Protein AF-A0A963CYE7-F1 (afdb_monomer_lite)

Sequence (246 aa):
MPAAALMSLGVPVFKRWGIFDTPNWIALGARSFEYRFAGSGWSRLLPDLIDRRRFEFVPEPVPRFTHALPGAFALTGKRILFVRDPRDALASAAARARRIGQIPADRSTTAFALSPRGPGQPNSITYLAGFLRRWLDALRDGDGLIVRFEDAKREPEPTLRRVLDWLEFPCSLPALATACAAARHERVLACDRALVAAGTVPTPILGAGLVYGWKREADAQLWATIGRRYDVLCRQLGYEPIDAGG

Structure (mmCIF, N/CA/C/O backbone):
data_AF-A0A963CYE7-F1
#
_entry.id   AF-A0A963CYE7-F1
#
loop_
_atom_site.group_PDB
_atom_site.id
_atom_site.type_symbol
_atom_site.label_atom_id
_atom_site.label_alt_id
_atom_site.label_comp_id
_atom_site.label_asym_id
_atom_site.label_entity_id
_atom_site.label_seq_id
_atom_site.pdbx_PDB_ins_code
_atom_site.Cartn_x
_atom_site.Cartn_y
_atom_site.Cartn_z
_atom_site.occupancy
_atom_site.B_iso_or_equiv
_atom_site.auth_seq_id
_atom_site.auth_comp_id
_atom_site.auth_asym_id
_atom_site.auth_atom_id
_atom_site.pdbx_PDB_model_num
ATOM 1 N N . MET A 1 1 ? -4.083 2.398 -0.188 1.00 58.91 1 MET A N 1
ATOM 2 C CA . MET A 1 1 ? -5.475 2.627 0.232 1.00 58.91 1 MET A CA 1
ATOM 3 C C . MET A 1 1 ? -5.948 1.774 1.423 1.00 58.91 1 MET A C 1
ATOM 5 O O . MET A 1 1 ? -6.797 2.291 2.127 1.00 58.91 1 MET A O 1
ATOM 9 N N . PRO A 1 2 ? -5.424 0.574 1.769 1.00 74.38 2 PRO A N 1
ATOM 10 C CA . PRO A 1 2 ? -6.013 -0.160 2.900 1.00 74.38 2 PRO A CA 1
ATOM 11 C C . PRO A 1 2 ? -5.700 0.453 4.277 1.00 74.38 2 PRO A C 1
ATOM 13 O O . PRO A 1 2 ? -6.604 0.671 5.068 1.00 74.38 2 PRO A O 1
ATOM 16 N N . ALA A 1 3 ? -4.445 0.805 4.569 1.00 87.00 3 ALA A N 1
ATOM 17 C CA . ALA A 1 3 ? -4.049 1.133 5.944 1.00 87.00 3 ALA A CA 1
ATOM 18 C C . ALA A 1 3 ? -4.719 2.397 6.540 1.00 87.00 3 ALA A C 1
ATOM 20 O O . ALA A 1 3 ? -5.102 2.382 7.704 1.00 87.00 3 ALA A O 1
ATOM 21 N N . ALA A 1 4 ? -4.902 3.472 5.761 1.00 90.12 4 ALA A N 1
ATOM 22 C CA . ALA A 1 4 ? -5.576 4.688 6.245 1.00 90.12 4 ALA A CA 1
ATOM 23 C C . ALA A 1 4 ? -7.075 4.464 6.495 1.00 90.12 4 ALA A C 1
ATOM 25 O O . ALA A 1 4 ? -7.594 4.910 7.513 1.00 90.12 4 ALA A O 1
ATOM 26 N N . ALA A 1 5 ? -7.743 3.721 5.608 1.00 93.38 5 ALA A N 1
ATOM 27 C CA . ALA A 1 5 ? -9.149 3.370 5.779 1.00 93.38 5 ALA A CA 1
ATOM 28 C C . ALA A 1 5 ? -9.349 2.474 7.009 1.00 93.38 5 ALA A C 1
ATOM 30 O O . ALA A 1 5 ? -10.205 2.758 7.837 1.00 93.38 5 ALA A O 1
ATOM 31 N N . LEU A 1 6 ? -8.513 1.443 7.168 1.00 92.69 6 LEU A N 1
ATOM 32 C CA . LEU A 1 6 ? -8.549 0.542 8.323 1.00 92.69 6 LEU A CA 1
ATOM 33 C C . LEU A 1 6 ? -8.377 1.307 9.642 1.00 92.69 6 LEU A C 1
ATOM 35 O O . LEU A 1 6 ? -9.183 1.148 10.552 1.00 92.69 6 LEU A O 1
ATOM 39 N N . MET A 1 7 ? -7.395 2.205 9.724 1.00 91.81 7 MET A N 1
ATOM 40 C CA . MET A 1 7 ? -7.190 3.012 10.928 1.00 91.81 7 MET A CA 1
ATOM 41 C C . MET A 1 7 ? -8.383 3.933 11.230 1.00 91.81 7 MET A C 1
ATOM 43 O O . MET A 1 7 ? -8.752 4.087 12.391 1.00 91.81 7 MET A O 1
ATOM 47 N N . SER A 1 8 ? -9.029 4.498 10.203 1.00 93.38 8 SER A N 1
ATOM 48 C CA . SER A 1 8 ? -10.261 5.283 10.371 1.00 93.38 8 SER A CA 1
ATOM 49 C C . SER A 1 8 ? -11.449 4.448 10.869 1.00 93.38 8 SER A C 1
ATOM 51 O O . SER A 1 8 ? -12.379 5.018 11.431 1.00 93.38 8 SER A O 1
ATOM 53 N N . LEU A 1 9 ? -11.433 3.127 10.667 1.00 95.00 9 LEU A N 1
ATOM 54 C CA . LEU A 1 9 ? -12.432 2.182 11.183 1.00 95.00 9 LEU A CA 1
ATOM 55 C C . LEU A 1 9 ? -12.078 1.640 12.576 1.00 95.00 9 LEU A C 1
ATOM 57 O O . LEU A 1 9 ? -12.748 0.737 13.069 1.00 95.00 9 LEU A O 1
ATOM 61 N N . GLY A 1 10 ? -11.015 2.152 13.202 1.00 94.19 10 GLY A N 1
ATOM 62 C CA . GLY A 1 10 ? -10.540 1.646 14.486 1.00 94.19 10 GLY A CA 1
ATOM 63 C C . GLY A 1 10 ? -9.827 0.297 14.380 1.00 94.19 10 GLY A C 1
ATOM 64 O O . GLY A 1 10 ? -9.662 -0.377 15.387 1.00 94.19 10 GLY A O 1
ATOM 65 N N . VAL A 1 11 ? -9.376 -0.124 13.197 1.00 93.56 11 VAL A N 1
ATOM 66 C CA . VAL A 1 11 ? -8.514 -1.308 13.066 1.00 93.56 11 VAL A CA 1
ATOM 67 C C . VAL A 1 11 ? -7.074 -0.910 13.411 1.00 93.56 11 VAL A C 1
ATOM 69 O O . VAL A 1 11 ? -6.562 0.055 12.830 1.00 93.56 11 VAL A O 1
ATOM 72 N N . PRO A 1 12 ? -6.388 -1.624 14.322 1.00 90.19 12 PRO A N 1
ATOM 73 C CA . PRO A 1 12 ? -5.023 -1.286 14.700 1.00 90.19 12 PRO A CA 1
ATOM 74 C C . PRO A 1 12 ? -4.060 -1.493 13.525 1.00 90.19 12 PRO A C 1
ATOM 76 O O . PRO A 1 12 ? -4.011 -2.553 12.903 1.00 90.19 12 PRO A O 1
ATOM 79 N N . VAL A 1 13 ? -3.245 -0.479 13.232 1.00 87.00 13 VAL A N 1
ATOM 80 C CA . VAL A 1 13 ? -2.250 -0.512 12.146 1.00 87.00 13 VAL A CA 1
ATOM 81 C C . VAL A 1 13 ? -0.841 -0.387 12.733 1.00 87.00 13 VAL A C 1
ATOM 83 O O . VAL A 1 13 ? -0.108 0.565 12.461 1.00 87.00 13 VAL A O 1
ATOM 86 N N . PHE A 1 14 ? -0.473 -1.360 13.567 1.00 83.12 14 PHE A N 1
ATOM 87 C CA . PHE A 1 14 ? 0.849 -1.451 14.194 1.00 83.12 14 PHE A CA 1
ATOM 88 C C . PHE A 1 14 ? 1.878 -2.123 13.280 1.00 83.12 14 PHE A C 1
ATOM 90 O O . PHE A 1 14 ? 1.532 -2.881 12.372 1.00 83.12 14 PHE A O 1
ATOM 97 N N . LYS A 1 15 ? 3.165 -1.888 13.553 1.00 70.75 15 LYS A N 1
ATOM 98 C CA . LYS A 1 15 ? 4.304 -2.616 12.972 1.00 70.75 15 LYS A CA 1
ATOM 99 C C . LYS A 1 15 ? 4.277 -2.752 11.446 1.00 70.75 15 LYS A C 1
ATOM 101 O O . LYS A 1 15 ? 4.590 -3.804 10.877 1.00 70.75 15 LYS A O 1
ATOM 106 N N . ARG A 1 16 ? 3.861 -1.688 10.761 1.00 70.62 16 ARG A N 1
ATOM 107 C CA . ARG A 1 16 ? 3.687 -1.687 9.301 1.00 70.62 16 ARG A CA 1
ATOM 108 C C . ARG A 1 16 ? 4.973 -2.111 8.609 1.00 70.62 16 ARG A C 1
ATOM 110 O O . ARG A 1 16 ? 6.023 -1.556 8.898 1.00 70.62 16 ARG A O 1
ATOM 117 N N . TRP A 1 17 ? 4.885 -3.074 7.693 1.00 71.75 17 TRP A N 1
ATOM 118 C CA . TRP A 1 17 ? 6.004 -3.526 6.857 1.00 71.75 17 TRP A CA 1
ATOM 119 C C . TRP A 1 17 ? 7.278 -3.884 7.643 1.00 71.75 17 TRP A C 1
ATOM 121 O O . TRP A 1 17 ? 8.382 -3.700 7.140 1.00 71.75 17 TRP A O 1
ATOM 131 N N . GLY A 1 18 ? 7.123 -4.395 8.871 1.00 67.69 18 GLY A N 1
ATOM 132 C CA . GLY A 1 18 ? 8.237 -4.803 9.733 1.00 67.69 18 GLY A CA 1
ATOM 133 C C . GLY A 1 18 ? 8.908 -3.668 10.512 1.00 67.69 18 GLY A C 1
ATOM 134 O O . GLY A 1 18 ? 9.944 -3.893 11.129 1.00 67.69 18 GLY A O 1
ATOM 135 N N . IL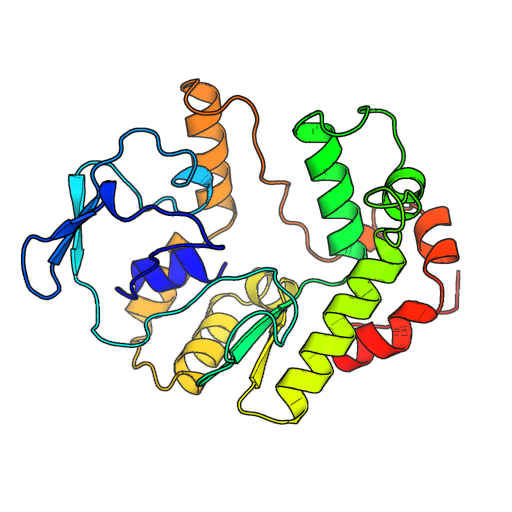E A 1 19 ? 8.342 -2.459 10.509 1.00 74.62 19 ILE A N 1
ATOM 136 C CA . ILE A 1 19 ? 8.876 -1.321 11.266 1.00 74.62 19 ILE A CA 1
ATOM 137 C C . ILE A 1 19 ? 8.486 -1.422 12.736 1.00 74.62 19 ILE A C 1
ATOM 139 O O . ILE A 1 19 ? 7.359 -1.769 13.069 1.00 74.62 19 ILE A O 1
ATOM 143 N N . PHE A 1 20 ? 9.408 -1.081 13.631 1.00 78.31 20 PHE A N 1
ATOM 144 C CA . PHE A 1 20 ? 9.128 -1.005 15.059 1.00 78.31 20 PHE A CA 1
ATOM 145 C C . PHE A 1 20 ? 8.597 0.389 15.422 1.00 78.31 20 PHE A C 1
ATOM 147 O O . PHE A 1 20 ? 9.372 1.295 15.709 1.00 78.31 20 PHE A O 1
ATOM 154 N N . ASP A 1 21 ? 7.273 0.574 15.379 1.00 83.81 21 ASP A N 1
ATOM 155 C CA . ASP A 1 21 ? 6.609 1.832 15.762 1.00 83.81 21 ASP A CA 1
ATOM 156 C C . ASP A 1 21 ? 5.969 1.800 17.158 1.00 83.81 21 ASP A C 1
ATOM 158 O O . ASP A 1 21 ? 5.405 2.802 17.584 1.00 83.81 21 ASP A O 1
ATOM 162 N N . THR A 1 22 ? 6.112 0.692 17.897 1.00 84.50 22 THR A N 1
ATOM 163 C CA . THR A 1 22 ? 5.613 0.518 19.275 1.00 84.50 22 THR A CA 1
ATOM 164 C C . THR A 1 22 ? 5.936 1.693 20.212 1.00 84.50 22 THR A C 1
ATOM 166 O O . THR A 1 22 ? 5.030 2.108 20.927 1.00 84.50 22 THR A O 1
ATOM 169 N N . PRO A 1 23 ? 7.155 2.281 20.211 1.00 88.56 23 PRO A N 1
ATOM 170 C CA . PRO A 1 23 ? 7.479 3.396 21.109 1.00 88.56 23 PRO A CA 1
ATOM 171 C C . PRO A 1 23 ? 6.639 4.658 20.878 1.00 88.56 23 PRO A C 1
ATOM 173 O O . PRO A 1 23 ? 6.560 5.508 21.756 1.00 88.56 23 PRO A O 1
ATOM 176 N N . ASN A 1 24 ? 6.002 4.776 19.710 1.00 90.00 24 ASN A N 1
ATOM 177 C CA . ASN A 1 24 ? 5.175 5.924 19.349 1.00 90.00 24 ASN A CA 1
ATOM 178 C C . ASN A 1 24 ? 3.726 5.785 19.841 1.00 90.00 24 ASN A C 1
ATOM 180 O O . ASN A 1 24 ? 2.911 6.657 19.558 1.00 90.00 24 ASN A O 1
ATOM 184 N N . TRP A 1 25 ? 3.373 4.692 20.521 1.00 91.50 25 TRP A N 1
ATOM 185 C CA . TRP A 1 25 ? 2.019 4.425 20.997 1.00 91.50 25 TRP A CA 1
ATOM 186 C C . TRP A 1 25 ? 2.005 4.332 22.522 1.00 91.50 25 TRP A C 1
ATOM 188 O O . TRP A 1 25 ? 2.649 3.462 23.104 1.00 91.50 25 TRP A O 1
ATOM 198 N N . ILE A 1 26 ? 1.232 5.201 23.171 1.00 94.75 26 ILE A N 1
ATOM 199 C CA . ILE A 1 26 ? 0.961 5.129 24.609 1.00 94.75 26 ILE A CA 1
ATOM 200 C C . ILE A 1 26 ? -0.379 4.430 24.810 1.00 94.75 26 ILE A C 1
ATOM 202 O O . ILE A 1 26 ? -1.407 4.917 24.342 1.00 94.75 26 ILE A O 1
ATOM 206 N N . ALA A 1 27 ? -0.384 3.306 25.523 1.00 94.44 27 ALA A N 1
ATOM 207 C CA . ALA A 1 27 ? -1.623 2.667 25.951 1.00 94.44 27 ALA A CA 1
ATOM 208 C C . ALA A 1 27 ? -2.276 3.498 27.069 1.00 94.44 27 ALA A C 1
ATOM 210 O O . ALA A 1 27 ? -1.653 3.759 28.096 1.00 94.44 27 ALA A O 1
ATOM 211 N N . LEU A 1 28 ? -3.529 3.909 26.865 1.00 95.56 28 LEU A N 1
ATOM 212 C CA . LEU A 1 28 ? -4.356 4.599 27.864 1.00 95.56 28 LEU A CA 1
ATOM 213 C C . LEU A 1 28 ? -5.383 3.657 28.515 1.00 95.56 28 LEU A C 1
ATOM 215 O O . LEU A 1 28 ? -5.994 3.994 29.525 1.00 95.56 28 LEU A O 1
ATOM 219 N N . GLY A 1 29 ? -5.578 2.475 27.930 1.00 91.94 29 GLY A N 1
ATOM 220 C CA . GLY A 1 29 ? -6.462 1.419 28.404 1.00 91.94 29 GLY A CA 1
ATOM 221 C C . GLY A 1 29 ? -6.327 0.178 27.523 1.00 91.94 29 GLY A C 1
ATOM 222 O O . GLY A 1 29 ? -5.422 0.096 26.696 1.00 91.94 29 GLY A O 1
ATOM 223 N N . ALA A 1 30 ? -7.245 -0.782 27.656 1.00 89.56 30 ALA A N 1
ATOM 224 C CA . ALA A 1 30 ? -7.180 -2.035 26.891 1.00 89.56 30 ALA A CA 1
ATOM 225 C C . ALA A 1 30 ? -7.287 -1.831 25.365 1.00 89.56 30 ALA A C 1
ATOM 227 O O . ALA A 1 30 ? -6.740 -2.615 24.595 1.00 89.56 30 ALA A O 1
ATOM 228 N N . ARG A 1 31 ? -8.017 -0.794 24.935 1.00 92.06 31 ARG A N 1
ATOM 229 C CA . ARG A 1 31 ? -8.297 -0.486 23.520 1.00 92.06 31 ARG A CA 1
ATOM 230 C C . ARG A 1 31 ? -8.024 0.966 23.130 1.00 92.06 31 ARG A C 1
ATOM 232 O O . ARG A 1 31 ? -8.076 1.290 21.948 1.00 92.06 31 ARG A O 1
ATOM 239 N N . SER A 1 32 ? -7.697 1.806 24.108 1.00 95.94 32 SER A N 1
ATOM 240 C CA . SER A 1 32 ? -7.430 3.224 23.909 1.00 95.94 32 SER A CA 1
ATOM 241 C C . SER A 1 32 ? -5.931 3.461 23.813 1.00 95.94 32 SER A C 1
ATOM 243 O O . SER A 1 32 ? -5.173 3.070 24.708 1.00 95.94 32 SER A O 1
ATOM 245 N N . PHE A 1 33 ? -5.503 4.104 22.733 1.00 95.31 33 PHE A N 1
ATOM 246 C CA . PHE A 1 33 ? -4.104 4.410 22.470 1.00 95.31 33 PHE A CA 1
ATOM 247 C C . PHE A 1 33 ? -3.950 5.869 22.076 1.00 95.31 33 PHE A C 1
ATOM 249 O O . PHE A 1 33 ? -4.791 6.434 21.381 1.00 95.31 33 PHE A O 1
ATOM 256 N N . GLU A 1 34 ? -2.838 6.470 22.469 1.00 95.00 34 GLU A N 1
ATOM 257 C CA . GLU A 1 34 ? -2.444 7.807 22.053 1.00 95.00 34 GLU A CA 1
ATOM 258 C C . GLU A 1 34 ? -1.173 7.726 21.214 1.00 95.00 34 GLU A C 1
ATOM 260 O O . GLU A 1 34 ? -0.184 7.117 21.623 1.00 95.00 34 GLU A O 1
ATOM 265 N N . TYR A 1 35 ? -1.198 8.336 20.033 1.00 92.81 35 TYR A N 1
ATOM 266 C CA . TYR A 1 35 ? -0.023 8.406 19.175 1.00 92.81 35 TYR A CA 1
ATOM 267 C C . TYR A 1 35 ? 0.878 9.566 19.608 1.00 92.81 35 TYR A C 1
ATOM 269 O O . TYR A 1 35 ? 0.420 10.700 19.705 1.00 92.81 35 TYR A O 1
ATOM 277 N N . ARG A 1 36 ? 2.157 9.303 19.873 1.00 91.69 36 ARG A N 1
ATOM 278 C CA . ARG A 1 36 ? 3.144 10.262 20.395 1.00 91.69 36 ARG A CA 1
ATOM 279 C C . ARG A 1 36 ? 4.384 10.276 19.526 1.00 91.69 36 ARG A C 1
ATOM 281 O O . ARG A 1 36 ? 5.437 9.770 19.901 1.00 91.69 36 ARG A O 1
ATOM 288 N N . PHE A 1 37 ? 4.232 10.840 18.336 1.00 86.25 37 PHE A N 1
ATOM 289 C CA . PHE A 1 37 ? 5.358 11.085 17.451 1.00 86.25 37 PHE A CA 1
ATOM 290 C C . PHE A 1 37 ? 5.033 12.214 16.474 1.00 86.25 37 PHE A C 1
ATOM 292 O O . PHE A 1 37 ? 4.445 12.008 15.405 1.00 86.25 37 PHE A O 1
ATOM 299 N N . ALA A 1 38 ? 5.427 13.428 16.858 1.00 75.94 38 ALA A N 1
ATOM 300 C CA . ALA A 1 38 ? 5.334 14.598 16.002 1.00 75.94 38 ALA A CA 1
ATOM 301 C C . ALA A 1 38 ? 6.197 14.419 14.748 1.00 75.94 38 ALA A C 1
ATOM 303 O O . ALA A 1 38 ? 7.353 14.009 14.823 1.00 75.94 38 ALA A O 1
ATOM 304 N N . GLY A 1 39 ? 5.622 14.726 13.585 1.00 67.00 39 GLY A N 1
ATOM 305 C CA . GLY A 1 39 ? 6.373 14.720 12.333 1.00 67.00 39 GLY A CA 1
ATOM 306 C C . GLY A 1 39 ? 6.872 13.337 11.915 1.00 67.00 39 GLY A C 1
ATOM 307 O O . GLY A 1 39 ? 7.942 13.203 11.328 1.00 67.00 39 GLY A O 1
ATOM 308 N N . SER A 1 40 ? 6.123 12.272 12.200 1.00 73.44 40 SER A N 1
ATOM 309 C CA . SER A 1 40 ? 6.551 10.963 11.725 1.00 73.44 40 SER A CA 1
ATOM 310 C C . SER A 1 40 ? 6.607 10.936 10.196 1.00 73.44 40 SER A C 1
ATOM 312 O O . SER A 1 40 ? 5.639 11.284 9.512 1.00 73.44 40 SER A O 1
ATOM 314 N N . GLY A 1 41 ? 7.693 10.393 9.640 1.00 74.69 41 GLY A N 1
ATOM 315 C CA . GLY A 1 41 ? 7.747 10.028 8.222 1.00 74.69 41 GLY A CA 1
ATOM 316 C C . GLY A 1 41 ? 6.645 9.035 7.818 1.00 74.69 41 GLY A C 1
ATOM 317 O O . GLY A 1 41 ? 6.487 8.739 6.644 1.00 74.69 41 GLY A O 1
ATOM 318 N N . TRP A 1 42 ? 5.853 8.524 8.760 1.00 79.25 42 TRP A N 1
ATOM 319 C CA . TRP A 1 42 ? 4.708 7.659 8.510 1.00 79.25 42 TRP A CA 1
ATOM 320 C C . TRP A 1 42 ? 3.388 8.397 8.334 1.00 79.25 42 TRP A C 1
ATOM 322 O O . TRP A 1 42 ? 2.500 7.873 7.654 1.00 79.25 42 TRP A O 1
ATOM 332 N N . SER A 1 43 ? 3.263 9.600 8.891 1.00 82.94 43 SER A N 1
ATOM 333 C CA . SER A 1 43 ? 2.071 10.439 8.755 1.00 82.94 43 SER A CA 1
ATOM 334 C C . SER A 1 43 ? 1.818 10.769 7.280 1.00 82.94 43 SER A C 1
ATOM 336 O O . SER A 1 43 ? 0.675 10.846 6.848 1.00 82.94 43 SER A O 1
ATOM 338 N N . ARG A 1 44 ? 2.878 10.768 6.455 1.00 85.38 44 ARG A N 1
ATOM 339 C CA . ARG A 1 44 ? 2.787 10.916 4.994 1.00 85.38 44 ARG A CA 1
ATOM 340 C C . ARG A 1 44 ? 1.980 9.826 4.283 1.00 85.38 44 ARG A C 1
ATOM 342 O O . ARG A 1 44 ? 1.535 10.040 3.165 1.00 85.38 44 ARG A O 1
ATOM 349 N N . LEU A 1 45 ? 1.835 8.642 4.885 1.00 85.19 45 LEU A N 1
ATOM 350 C CA . LEU A 1 45 ? 1.040 7.529 4.345 1.00 85.19 45 LEU A CA 1
ATOM 351 C C . LEU A 1 45 ? -0.268 7.325 5.112 1.00 85.19 45 LEU A C 1
ATOM 353 O O . LEU A 1 45 ? -1.210 6.754 4.565 1.00 85.19 45 LEU A O 1
ATOM 357 N N . LEU A 1 46 ? -0.309 7.777 6.366 1.00 88.81 46 LEU A N 1
ATOM 358 C CA . LEU A 1 46 ? -1.446 7.699 7.272 1.00 88.81 46 LEU A CA 1
ATOM 359 C C . LEU A 1 46 ? -1.726 9.094 7.850 1.00 88.81 46 LEU A C 1
ATOM 361 O O . LEU A 1 46 ? -1.234 9.400 8.936 1.00 88.81 46 LEU A O 1
ATOM 365 N N . PRO A 1 47 ? -2.522 9.929 7.157 1.00 88.44 47 PRO A N 1
ATOM 366 C CA . PRO A 1 47 ? -2.754 11.321 7.556 1.00 88.44 47 PRO A CA 1
ATOM 367 C C . PRO A 1 47 ? -3.343 11.490 8.958 1.00 88.44 47 PRO A C 1
ATOM 369 O O . PRO A 1 47 ? -3.239 12.556 9.553 1.00 88.44 47 PRO A O 1
ATOM 372 N N . ASP A 1 48 ? -3.972 10.443 9.486 1.00 88.94 48 ASP A N 1
ATOM 373 C CA . ASP A 1 48 ? -4.557 10.461 10.818 1.00 88.94 48 ASP A CA 1
ATOM 374 C C . ASP A 1 48 ? -3.537 10.242 11.942 1.00 88.94 48 ASP A C 1
ATOM 376 O O . ASP A 1 48 ? -3.884 10.505 13.088 1.00 88.94 48 ASP A O 1
ATOM 380 N N . LEU A 1 49 ? -2.290 9.841 11.653 1.00 89.19 49 LEU A N 1
ATOM 381 C CA . LEU A 1 49 ? -1.206 9.788 12.643 1.00 89.19 49 LEU A CA 1
ATOM 382 C C . LEU A 1 49 ? -0.734 11.201 13.008 1.00 89.19 49 LEU A C 1
ATOM 384 O O . LEU A 1 49 ? 0.308 11.679 12.549 1.00 89.19 49 LEU A O 1
ATOM 388 N N . ILE A 1 50 ? -1.547 11.862 13.821 1.00 88.94 50 ILE A N 1
ATOM 389 C CA . ILE A 1 50 ? -1.344 13.203 14.358 1.00 88.94 50 ILE A CA 1
ATOM 390 C C . ILE A 1 50 ? -0.852 13.054 15.795 1.00 88.94 50 ILE A C 1
ATOM 392 O O . ILE A 1 50 ? -1.366 12.220 16.544 1.00 88.94 50 ILE A O 1
ATOM 396 N N . ASP A 1 51 ? 0.147 13.847 16.176 1.00 90.81 51 ASP A N 1
ATOM 397 C CA . ASP A 1 51 ? 0.679 13.824 17.536 1.00 90.81 51 ASP A CA 1
ATOM 398 C C . ASP A 1 51 ? -0.428 14.072 18.568 1.00 90.81 51 ASP A C 1
ATOM 400 O O . ASP A 1 51 ? -1.288 14.938 18.396 1.00 90.81 51 ASP A O 1
ATOM 404 N N . ARG A 1 52 ? -0.410 13.277 19.637 1.00 93.31 52 ARG A N 1
ATOM 405 C CA . ARG A 1 52 ? -1.390 13.241 20.732 1.00 93.31 52 ARG A CA 1
ATOM 406 C C . ARG A 1 52 ? -2.813 12.857 20.324 1.00 93.31 52 ARG A C 1
ATOM 408 O O . ARG A 1 52 ? -3.718 12.945 21.154 1.00 93.31 52 ARG A O 1
ATOM 415 N N . ARG A 1 53 ? -3.048 12.415 19.083 1.00 93.25 53 ARG A N 1
ATOM 416 C CA . ARG A 1 53 ? -4.361 11.890 18.698 1.00 93.25 53 ARG A CA 1
ATOM 417 C C . ARG A 1 53 ? -4.613 10.563 19.402 1.00 93.25 53 ARG A C 1
ATOM 419 O O . ARG A 1 53 ? -3.742 9.694 19.449 1.00 93.25 53 ARG A O 1
ATOM 426 N N . ARG A 1 54 ? -5.834 10.419 19.912 1.00 95.50 54 ARG A N 1
ATOM 427 C CA . ARG A 1 54 ? -6.326 9.196 20.540 1.00 95.50 54 ARG A CA 1
ATOM 428 C C . ARG A 1 54 ? -7.089 8.335 19.545 1.00 95.50 54 ARG A C 1
ATOM 430 O O . ARG A 1 54 ? -7.763 8.856 18.654 1.00 95.50 54 ARG A O 1
ATOM 437 N N . PHE A 1 55 ? -6.977 7.030 19.725 1.00 94.75 55 PHE A N 1
ATOM 438 C CA . PHE A 1 55 ? -7.618 6.009 18.917 1.00 94.75 55 PHE A CA 1
ATOM 439 C C . PHE A 1 55 ? -8.261 4.979 19.834 1.00 94.75 55 PHE A C 1
ATOM 441 O O . PHE A 1 55 ? -7.634 4.534 20.793 1.00 94.75 55 PHE A O 1
ATOM 448 N N . GLU A 1 56 ? -9.480 4.581 19.490 1.00 96.00 56 GLU A N 1
ATOM 449 C CA . GLU A 1 56 ? -10.147 3.425 20.079 1.00 96.00 56 GLU A CA 1
ATOM 450 C C . GLU A 1 56 ? -10.090 2.290 19.064 1.00 96.00 56 GLU A C 1
ATOM 452 O O . GLU A 1 56 ? -10.702 2.375 17.995 1.00 96.00 56 GLU A O 1
ATOM 457 N N . PHE A 1 57 ? -9.313 1.253 19.372 1.00 95.38 57 PHE A N 1
ATOM 458 C CA . PHE A 1 57 ? -9.129 0.124 18.476 1.00 95.38 57 PHE A CA 1
ATOM 459 C C . PHE A 1 57 ? -10.060 -1.041 18.803 1.00 95.38 57 PHE A C 1
ATOM 461 O O . PHE A 1 57 ? -10.281 -1.413 19.957 1.00 95.38 57 PHE A O 1
ATOM 468 N N . VAL A 1 58 ? -10.585 -1.662 17.755 1.00 94.12 58 VAL A N 1
ATOM 469 C CA . VAL A 1 58 ? -11.259 -2.958 17.831 1.00 94.12 58 VAL A CA 1
ATOM 470 C C . VAL A 1 58 ? -10.238 -4.060 18.152 1.00 94.12 58 VAL A C 1
ATOM 472 O O . VAL A 1 58 ? -9.066 -3.932 17.791 1.00 94.12 58 VAL A O 1
ATOM 475 N N . PRO A 1 59 ? -10.648 -5.144 18.834 1.00 90.00 59 PRO A N 1
ATOM 476 C CA . PRO A 1 59 ? -9.730 -6.223 19.194 1.00 90.00 59 PRO A CA 1
ATOM 477 C C . PRO A 1 59 ? -9.246 -7.023 17.977 1.00 90.00 59 PRO A C 1
ATOM 479 O O . PRO A 1 59 ? -8.107 -7.469 17.976 1.00 90.00 59 PRO A O 1
ATOM 482 N N . GLU A 1 60 ? -10.086 -7.185 16.951 1.00 90.00 60 GLU A N 1
ATOM 483 C CA . GLU A 1 60 ? -9.765 -7.884 15.704 1.00 90.00 60 GLU A CA 1
ATOM 484 C C . GLU A 1 60 ? -10.490 -7.214 14.517 1.00 90.00 60 GLU A C 1
ATOM 486 O O . GLU A 1 60 ? -11.592 -6.685 14.703 1.00 90.00 60 GLU A O 1
ATOM 491 N N . PRO A 1 61 ? -9.910 -7.238 13.301 1.00 90.12 61 PRO A N 1
ATOM 492 C CA . PRO A 1 61 ? -8.647 -7.893 12.948 1.00 90.12 61 PRO A CA 1
ATOM 493 C C . PRO A 1 61 ? -7.400 -7.105 13.391 1.00 90.12 61 PRO A C 1
ATOM 495 O O . PRO A 1 61 ? -7.413 -5.877 13.394 1.00 90.12 61 PRO A O 1
ATOM 498 N N . VAL A 1 62 ? -6.285 -7.795 13.661 1.00 88.88 62 VAL A N 1
ATOM 499 C CA . VAL A 1 62 ? -4.946 -7.179 13.817 1.00 88.88 62 VAL A CA 1
ATOM 500 C C . VAL A 1 62 ? -4.068 -7.456 12.581 1.00 88.88 62 VAL A C 1
ATOM 502 O O . VAL A 1 62 ? -3.305 -8.430 12.550 1.00 88.88 62 VAL A O 1
ATOM 505 N N . PRO A 1 63 ? -4.158 -6.632 11.518 1.00 88.94 63 PRO A N 1
ATOM 506 C CA . PRO A 1 63 ? -3.483 -6.902 10.252 1.00 88.94 63 PRO A CA 1
ATOM 507 C C . PRO A 1 63 ? -1.955 -6.824 10.359 1.00 88.94 63 PRO A C 1
ATOM 509 O O . PRO A 1 63 ? -1.387 -5.908 10.954 1.00 88.94 63 PRO A O 1
ATOM 512 N N . ARG A 1 64 ? -1.272 -7.744 9.669 1.00 88.00 64 ARG A N 1
ATOM 513 C CA . ARG A 1 64 ? 0.178 -7.686 9.432 1.00 88.00 64 ARG A CA 1
ATOM 514 C C . ARG A 1 64 ? 0.449 -7.264 7.993 1.00 88.00 64 ARG A C 1
ATOM 516 O O . ARG A 1 64 ? 0.016 -7.923 7.053 1.00 88.00 64 ARG A O 1
ATOM 523 N N . PHE A 1 65 ? 1.205 -6.184 7.816 1.00 87.94 65 PHE A N 1
ATOM 524 C CA . PHE A 1 65 ? 1.585 -5.675 6.495 1.00 87.94 65 PHE A CA 1
ATOM 525 C C . PHE A 1 65 ? 2.996 -6.132 6.139 1.00 87.94 65 PHE A C 1
ATOM 527 O O . PHE A 1 65 ? 3.910 -5.984 6.946 1.00 87.94 65 PHE A O 1
ATOM 534 N N . THR A 1 66 ? 3.203 -6.637 4.923 1.00 88.31 66 THR A N 1
ATOM 535 C CA . THR A 1 66 ? 4.519 -7.120 4.485 1.00 88.31 66 THR A CA 1
ATOM 536 C C . THR A 1 66 ? 4.707 -7.021 2.972 1.00 88.31 66 THR A C 1
ATOM 538 O O . THR A 1 66 ? 3.745 -7.006 2.207 1.00 88.31 66 THR A O 1
ATOM 541 N N . HIS A 1 67 ? 5.970 -6.961 2.555 1.00 90.38 67 HIS A N 1
ATOM 542 C CA . HIS A 1 67 ? 6.408 -7.141 1.170 1.00 90.38 67 HIS A CA 1
ATOM 543 C C . HIS A 1 67 ? 7.297 -8.384 1.007 1.00 90.38 67 HIS A C 1
ATOM 545 O O . HIS A 1 67 ? 7.960 -8.534 -0.018 1.00 90.38 67 HIS A O 1
ATOM 551 N N . ALA A 1 68 ? 7.357 -9.257 2.017 1.00 90.69 68 ALA A N 1
ATOM 552 C CA . ALA A 1 68 ? 8.139 -10.482 1.937 1.00 90.69 68 ALA A CA 1
ATOM 553 C C . ALA A 1 68 ? 7.435 -11.547 1.079 1.00 90.69 68 ALA A C 1
ATOM 555 O O . ALA A 1 68 ? 6.244 -11.451 0.771 1.00 90.69 68 ALA A O 1
ATOM 556 N N . LEU A 1 69 ? 8.196 -12.563 0.674 1.00 92.12 69 LEU A N 1
ATOM 557 C CA . LEU A 1 69 ? 7.666 -13.729 -0.028 1.00 92.12 69 LEU A CA 1
ATOM 558 C C . LEU A 1 69 ? 6.806 -14.594 0.909 1.00 92.12 69 LEU A C 1
ATOM 560 O O . LEU A 1 69 ? 7.061 -14.613 2.120 1.00 92.12 69 LEU A O 1
ATOM 564 N N . PRO A 1 70 ? 5.831 -15.349 0.370 1.00 89.31 70 PRO A N 1
ATOM 565 C CA . PRO A 1 70 ? 5.151 -16.369 1.158 1.00 89.31 70 PRO A CA 1
ATOM 566 C C . PRO A 1 70 ? 6.187 -17.375 1.681 1.00 89.31 70 PRO A C 1
ATOM 568 O O . PRO A 1 70 ? 7.104 -17.763 0.956 1.00 89.31 70 PRO A O 1
ATOM 571 N N . GLY A 1 71 ? 6.078 -17.736 2.961 1.00 85.81 71 GLY A N 1
ATOM 572 C CA . GLY A 1 71 ? 7.043 -18.593 3.661 1.00 85.81 71 GLY A CA 1
ATOM 573 C C . GLY A 1 71 ? 8.130 -17.850 4.447 1.00 85.81 71 GLY A C 1
ATOM 574 O O . GLY A 1 71 ? 8.786 -18.465 5.278 1.00 85.81 71 GLY A O 1
ATOM 575 N N . ALA A 1 72 ? 8.286 -16.529 4.278 1.00 87.50 72 ALA A N 1
ATOM 576 C CA . ALA A 1 72 ? 9.176 -15.737 5.142 1.00 87.50 72 ALA A CA 1
ATOM 577 C C . ALA A 1 72 ? 8.686 -15.663 6.605 1.00 87.50 72 ALA A C 1
ATOM 579 O O . ALA A 1 72 ? 9.442 -15.323 7.509 1.00 87.50 72 ALA A O 1
ATOM 580 N N . PHE A 1 73 ? 7.406 -15.953 6.829 1.00 81.62 73 PHE A N 1
ATOM 581 C CA . PHE A 1 73 ? 6.765 -16.071 8.132 1.00 81.62 73 PHE A CA 1
ATOM 582 C C . PHE A 1 73 ? 5.591 -17.048 8.016 1.00 81.62 73 PHE A C 1
ATOM 584 O O . PHE A 1 73 ? 5.093 -17.306 6.915 1.00 81.62 73 PHE A O 1
ATOM 591 N N . ALA A 1 74 ? 5.136 -17.576 9.154 1.00 83.75 74 ALA A N 1
ATOM 592 C CA . ALA A 1 74 ? 3.955 -18.428 9.202 1.00 83.75 74 ALA A CA 1
ATOM 593 C C . ALA A 1 74 ? 2.734 -17.667 8.662 1.00 83.75 74 ALA A C 1
ATOM 595 O O . ALA A 1 74 ? 2.339 -16.627 9.196 1.00 83.75 74 ALA A O 1
ATOM 596 N N . LEU A 1 75 ? 2.148 -18.181 7.582 1.00 78.81 75 LEU A N 1
ATOM 597 C CA . LEU A 1 75 ? 0.951 -17.621 6.970 1.00 78.81 75 LEU A CA 1
ATOM 598 C C . LEU A 1 75 ? -0.278 -18.110 7.748 1.00 78.81 75 LEU A C 1
ATOM 600 O O . LEU A 1 75 ? -0.892 -19.104 7.380 1.00 78.81 75 LEU A O 1
ATOM 604 N N . THR A 1 76 ? -0.644 -17.439 8.835 1.00 81.06 76 THR A N 1
ATOM 605 C CA . THR A 1 76 ? -1.838 -17.781 9.630 1.00 81.06 76 THR A CA 1
ATOM 606 C C . THR A 1 76 ? -3.007 -16.857 9.288 1.00 81.06 76 THR A C 1
ATOM 608 O O . THR A 1 76 ? -2.814 -15.646 9.210 1.00 81.06 76 THR A O 1
ATOM 611 N N . GLY A 1 77 ? -4.211 -17.414 9.130 1.00 85.75 77 GLY A N 1
ATOM 612 C CA . GLY A 1 77 ? -5.448 -16.653 8.908 1.00 85.75 77 GLY A CA 1
ATOM 613 C C . GLY A 1 77 ? -5.661 -16.138 7.477 1.00 85.75 77 GLY A C 1
ATOM 614 O O . GLY A 1 77 ? -4.956 -16.530 6.542 1.00 85.75 77 GLY A O 1
ATOM 615 N N . LYS A 1 78 ? -6.657 -15.251 7.350 1.00 92.00 78 LYS A N 1
ATOM 616 C CA . LYS A 1 78 ? -7.089 -14.552 6.130 1.00 92.00 78 LYS A CA 1
ATOM 617 C C . LYS A 1 78 ? -5.953 -13.713 5.525 1.00 92.00 78 LYS A C 1
ATOM 619 O O . LYS A 1 78 ? -5.317 -12.919 6.220 1.00 92.00 78 LYS A O 1
ATOM 624 N N . ARG A 1 79 ? -5.689 -13.858 4.220 1.00 92.88 79 ARG A N 1
ATOM 625 C CA . ARG A 1 79 ? -4.639 -13.122 3.482 1.00 92.88 79 ARG A CA 1
ATOM 626 C C . ARG A 1 79 ? -5.204 -12.213 2.393 1.00 92.88 79 ARG A C 1
ATOM 628 O O . ARG A 1 79 ? -6.001 -12.647 1.574 1.00 92.88 79 ARG A O 1
ATOM 635 N N . ILE A 1 80 ? -4.711 -10.976 2.314 1.00 94.19 80 ILE A N 1
ATOM 636 C CA . ILE A 1 80 ? -5.049 -10.046 1.227 1.00 94.19 80 ILE A CA 1
ATOM 637 C C . ILE A 1 80 ? -3.798 -9.737 0.408 1.00 94.19 80 ILE A C 1
ATOM 639 O O . ILE A 1 80 ? -2.831 -9.182 0.933 1.00 94.19 80 ILE A O 1
ATOM 643 N N . LEU A 1 81 ? -3.837 -10.019 -0.893 1.00 95.56 81 LEU A N 1
ATOM 644 C CA . LEU A 1 81 ? -2.851 -9.522 -1.848 1.00 95.56 81 LEU A CA 1
ATOM 645 C C . LEU A 1 81 ? -3.374 -8.240 -2.492 1.00 95.56 81 LEU A C 1
ATOM 647 O O . LEU A 1 81 ? -4.167 -8.268 -3.433 1.00 95.56 81 LEU A O 1
ATOM 651 N N . PHE A 1 82 ? -2.902 -7.106 -1.973 1.00 95.75 82 PHE A N 1
ATOM 652 C CA . PHE A 1 82 ? -3.114 -5.807 -2.601 1.00 95.75 82 PHE A CA 1
ATOM 653 C C . PHE A 1 82 ? -2.114 -5.633 -3.746 1.00 95.75 82 PHE A C 1
ATOM 655 O O . PHE A 1 82 ? -0.915 -5.456 -3.518 1.00 95.75 82 PHE A O 1
ATOM 662 N N . VAL A 1 83 ? -2.604 -5.708 -4.976 1.00 96.00 83 VAL A N 1
ATOM 663 C CA . VAL A 1 83 ? -1.791 -5.748 -6.191 1.00 96.00 83 VAL A CA 1
ATOM 664 C C . VAL A 1 83 ? -2.100 -4.553 -7.078 1.00 96.00 83 VAL A C 1
ATOM 666 O O . VAL A 1 83 ? -3.218 -4.060 -7.102 1.00 96.00 83 VAL A O 1
ATOM 669 N N . ARG A 1 84 ? -1.108 -4.091 -7.827 1.00 94.81 84 ARG A N 1
ATOM 670 C CA . ARG A 1 84 ? -1.268 -3.111 -8.904 1.00 94.81 84 ARG A CA 1
ATOM 671 C C . ARG A 1 84 ? -0.958 -3.797 -10.224 1.00 94.81 84 ARG A C 1
ATOM 673 O O . ARG A 1 84 ? -0.203 -4.773 -10.203 1.00 94.81 84 ARG A O 1
ATOM 680 N N . ASP A 1 85 ? -1.479 -3.287 -11.337 1.00 92.69 85 ASP A N 1
ATOM 681 C CA . ASP A 1 85 ? -1.024 -3.715 -12.656 1.00 92.69 85 ASP A CA 1
ATOM 682 C C . ASP A 1 85 ? 0.521 -3.731 -12.664 1.00 92.69 85 ASP A C 1
ATOM 684 O O . ASP A 1 85 ? 1.152 -2.703 -12.379 1.00 92.69 85 ASP A O 1
ATOM 688 N N . PRO A 1 86 ? 1.162 -4.891 -12.900 1.00 91.81 86 PRO A N 1
ATOM 689 C CA . PRO A 1 86 ? 2.601 -5.020 -12.707 1.00 91.81 86 PRO A CA 1
ATOM 690 C C . PRO A 1 86 ? 3.431 -4.088 -13.607 1.00 91.81 86 PRO A C 1
ATOM 692 O O . PRO A 1 86 ? 4.556 -3.735 -13.248 1.00 91.81 86 PRO A O 1
ATOM 695 N N . ARG A 1 87 ? 2.874 -3.659 -14.748 1.00 88.44 87 ARG A N 1
ATOM 696 C CA . ARG A 1 87 ? 3.482 -2.676 -15.661 1.00 88.44 87 ARG A CA 1
ATOM 697 C C . ARG A 1 87 ? 3.579 -1.310 -14.984 1.00 88.44 87 ARG A C 1
ATOM 699 O O . ARG A 1 87 ? 4.648 -0.713 -14.861 1.00 88.44 87 ARG A O 1
ATOM 706 N N . ASP A 1 88 ? 2.456 -0.890 -14.429 1.00 89.81 88 ASP A N 1
ATOM 707 C CA . ASP A 1 88 ? 2.279 0.339 -13.666 1.00 89.81 88 ASP A CA 1
ATOM 708 C C . ASP A 1 88 ? 3.093 0.327 -12.357 1.00 89.81 88 ASP A C 1
ATOM 710 O O . ASP A 1 88 ? 3.632 1.350 -11.926 1.00 89.81 88 ASP A O 1
ATOM 714 N N . ALA A 1 89 ? 3.232 -0.844 -11.728 1.00 92.69 89 ALA A N 1
ATOM 715 C CA . ALA A 1 89 ? 4.061 -1.037 -10.543 1.00 92.69 89 ALA A CA 1
ATOM 716 C C . ALA A 1 89 ? 5.556 -0.808 -10.832 1.00 92.69 89 ALA A C 1
ATOM 718 O O . ALA A 1 89 ? 6.223 -0.134 -10.044 1.00 92.69 89 ALA A O 1
ATOM 719 N N . LEU A 1 90 ? 6.077 -1.316 -11.958 1.00 91.88 90 LEU A N 1
ATOM 720 C CA . LEU A 1 90 ? 7.471 -1.104 -12.376 1.00 91.88 90 LEU A CA 1
ATOM 721 C C . LEU A 1 90 ? 7.749 0.368 -12.697 1.00 91.88 90 LEU A C 1
ATOM 723 O O . LEU A 1 90 ? 8.717 0.928 -12.175 1.00 91.88 90 LEU A O 1
ATOM 727 N N . ALA A 1 91 ? 6.876 1.008 -13.480 1.00 90.62 91 ALA A N 1
ATOM 728 C CA . ALA A 1 91 ? 6.982 2.434 -13.791 1.00 90.62 91 ALA A CA 1
ATOM 729 C C . ALA A 1 91 ? 6.957 3.288 -12.515 1.00 90.62 91 ALA A C 1
ATOM 731 O O . ALA A 1 91 ? 7.823 4.138 -12.289 1.00 90.62 91 ALA A O 1
ATOM 732 N N . SER A 1 92 ? 6.029 2.986 -11.603 1.00 91.62 92 SER A N 1
ATOM 733 C CA . SER A 1 92 ? 5.928 3.669 -10.315 1.00 91.62 92 SER A CA 1
ATOM 734 C C . SER A 1 92 ? 7.146 3.449 -9.417 1.00 91.62 92 SER A C 1
ATOM 736 O O . SER A 1 92 ? 7.514 4.361 -8.673 1.00 91.62 92 SER A O 1
ATOM 738 N N . ALA A 1 93 ? 7.761 2.265 -9.452 1.00 92.94 93 ALA A N 1
ATOM 739 C CA . ALA A 1 93 ? 8.976 1.975 -8.700 1.00 92.94 93 ALA A CA 1
ATOM 740 C C . ALA A 1 93 ? 10.173 2.766 -9.247 1.00 92.94 93 ALA A C 1
ATOM 742 O O . ALA A 1 93 ? 10.885 3.385 -8.457 1.00 92.94 93 ALA A O 1
ATOM 743 N N . ALA A 1 94 ? 10.343 2.826 -10.573 1.00 92.44 94 ALA A N 1
ATOM 744 C CA . ALA A 1 94 ? 11.387 3.627 -11.212 1.00 92.44 94 ALA A CA 1
ATOM 745 C C . ALA A 1 94 ? 11.216 5.123 -10.909 1.00 92.44 94 ALA A C 1
ATOM 747 O O . ALA A 1 94 ? 12.154 5.785 -10.469 1.00 92.44 94 ALA A O 1
ATOM 748 N N . ALA A 1 95 ? 9.997 5.651 -11.069 1.00 91.88 95 ALA A N 1
ATOM 749 C CA . ALA A 1 95 ? 9.689 7.048 -10.777 1.00 91.88 95 ALA A CA 1
ATOM 750 C C . ALA A 1 95 ? 9.959 7.404 -9.308 1.00 91.88 95 ALA A C 1
ATOM 752 O O . ALA A 1 95 ? 10.515 8.465 -9.017 1.00 91.88 95 ALA A O 1
ATOM 753 N N . ARG A 1 96 ? 9.611 6.508 -8.373 1.00 92.69 96 ARG A N 1
ATOM 754 C CA . ARG A 1 96 ? 9.957 6.677 -6.958 1.00 92.69 96 ARG A CA 1
ATOM 755 C C . ARG A 1 96 ? 11.470 6.677 -6.759 1.00 92.69 96 ARG A C 1
ATOM 757 O O . ARG A 1 96 ? 11.957 7.577 -6.087 1.00 92.69 96 ARG A O 1
ATOM 764 N N . ALA A 1 97 ? 12.191 5.711 -7.330 1.00 93.50 97 ALA A N 1
ATOM 765 C CA . ALA A 1 97 ? 13.639 5.582 -7.174 1.00 93.50 97 ALA A CA 1
ATOM 766 C C . ALA A 1 97 ? 14.386 6.840 -7.654 1.00 93.50 97 ALA A C 1
ATOM 768 O O . ALA A 1 97 ? 15.270 7.313 -6.945 1.00 93.50 97 ALA A O 1
ATOM 769 N N . ARG A 1 98 ? 13.975 7.438 -8.783 1.00 93.44 98 ARG A N 1
ATOM 770 C CA . ARG A 1 98 ? 14.499 8.740 -9.244 1.00 93.44 98 ARG A CA 1
ATOM 771 C C . ARG A 1 98 ? 14.219 9.853 -8.235 1.00 93.44 98 ARG A C 1
ATOM 773 O O . ARG A 1 98 ? 15.123 10.577 -7.840 1.00 93.44 98 ARG A O 1
ATOM 780 N N . ARG A 1 99 ? 12.967 9.966 -7.773 1.00 91.94 99 ARG A N 1
ATOM 781 C CA . ARG A 1 99 ? 12.521 11.033 -6.856 1.00 91.94 99 ARG A CA 1
ATOM 782 C C . ARG A 1 99 ? 13.256 11.032 -5.515 1.00 91.94 99 ARG A C 1
ATOM 784 O O . ARG A 1 99 ? 13.460 12.091 -4.930 1.00 91.94 99 ARG A O 1
ATOM 791 N N . ILE A 1 100 ? 13.627 9.849 -5.025 1.00 91.62 100 ILE A N 1
ATOM 792 C CA . ILE A 1 100 ? 14.371 9.694 -3.768 1.00 91.62 100 ILE A CA 1
ATOM 793 C C . ILE A 1 100 ? 15.887 9.562 -3.972 1.00 91.62 100 ILE A C 1
ATOM 795 O O . ILE A 1 100 ? 16.588 9.221 -3.025 1.00 91.62 100 ILE A O 1
ATOM 799 N N . GLY A 1 101 ? 16.389 9.796 -5.190 1.00 93.31 101 GLY A N 1
ATOM 800 C CA . GLY A 1 101 ? 17.823 9.790 -5.496 1.00 93.31 101 GLY A CA 1
ATOM 801 C C . GLY A 1 101 ? 18.494 8.412 -5.463 1.00 93.31 101 GLY A C 1
ATOM 802 O O . GLY A 1 101 ? 19.715 8.337 -5.421 1.00 93.31 101 GLY A O 1
ATOM 803 N N . GLN A 1 102 ? 17.732 7.312 -5.484 1.00 93.62 102 GLN A N 1
ATOM 804 C CA . GLN A 1 102 ? 18.294 5.952 -5.545 1.00 93.62 102 GLN A CA 1
ATOM 805 C C . GLN A 1 102 ? 18.884 5.611 -6.916 1.00 93.62 102 GLN A C 1
ATOM 807 O O . GLN A 1 102 ? 19.727 4.723 -7.023 1.00 93.62 102 GLN A O 1
ATOM 812 N N . ILE A 1 103 ? 18.414 6.280 -7.967 1.00 94.56 103 ILE A N 1
ATOM 813 C CA . ILE A 1 103 ? 18.954 6.19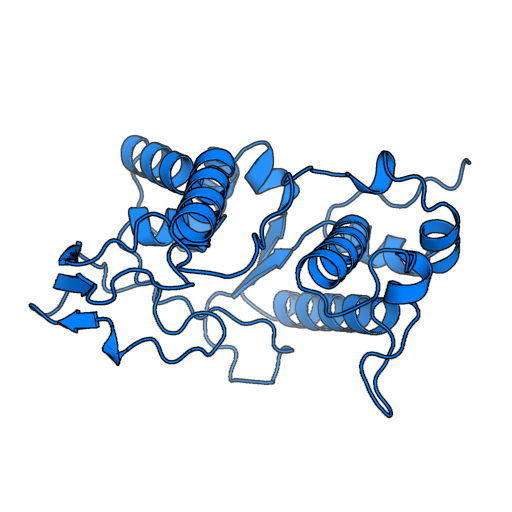2 -9.324 1.00 94.56 103 ILE A CA 1
ATOM 814 C C . ILE A 1 103 ? 19.024 7.597 -9.939 1.00 94.56 103 ILE A C 1
ATOM 816 O O . ILE A 1 103 ? 18.253 8.465 -9.521 1.00 94.56 103 ILE A O 1
ATOM 820 N N . PRO A 1 104 ? 19.889 7.815 -10.948 1.00 95.56 104 PRO A N 1
ATOM 821 C CA . PRO A 1 104 ? 19.936 9.069 -11.695 1.00 95.56 104 PRO A CA 1
ATOM 822 C C . PRO A 1 104 ? 18.571 9.467 -12.271 1.00 95.56 104 PRO A C 1
ATOM 824 O O . PRO A 1 104 ? 17.784 8.605 -12.675 1.00 95.56 104 PRO A O 1
ATOM 827 N N . ALA A 1 105 ? 18.289 10.772 -12.308 1.00 93.62 105 ALA A N 1
ATOM 828 C CA . ALA A 1 105 ? 17.004 11.311 -12.760 1.00 93.62 105 ALA A CA 1
ATOM 829 C C . ALA A 1 105 ? 16.720 11.035 -14.250 1.00 93.62 105 ALA A C 1
ATOM 831 O O . ALA A 1 105 ? 15.561 10.920 -14.643 1.00 93.62 105 ALA A O 1
ATOM 832 N N . ASP A 1 106 ? 17.768 10.885 -15.053 1.00 93.38 106 ASP A N 1
ATOM 833 C CA . ASP A 1 106 ? 17.749 10.592 -16.489 1.00 93.38 106 ASP A CA 1
ATOM 834 C C . ASP A 1 106 ? 17.694 9.087 -16.812 1.00 93.38 106 ASP A C 1
ATOM 836 O O . ASP A 1 106 ? 17.404 8.701 -17.945 1.00 93.38 106 ASP A O 1
ATOM 840 N N . ARG A 1 107 ? 17.918 8.203 -15.829 1.00 92.50 107 ARG A N 1
ATOM 841 C CA . ARG A 1 107 ? 17.871 6.750 -16.046 1.00 92.50 107 ARG A CA 1
ATOM 842 C C . ARG A 1 107 ? 16.484 6.332 -16.523 1.00 92.50 107 ARG A C 1
ATOM 844 O O . ARG A 1 107 ? 15.511 6.553 -15.807 1.00 92.50 107 ARG A O 1
ATOM 851 N N . SER A 1 108 ? 16.370 5.658 -17.669 1.00 91.19 108 SER A N 1
ATOM 852 C CA . SER A 1 108 ? 15.077 5.211 -18.218 1.00 91.19 108 SER A CA 1
ATOM 853 C C . SER A 1 108 ? 14.398 4.124 -17.367 1.00 91.19 108 SER A C 1
ATOM 855 O O . SER A 1 108 ? 15.031 3.459 -16.539 1.00 91.19 108 SER A O 1
ATOM 857 N N . THR A 1 109 ? 13.080 3.956 -17.534 1.00 90.06 109 THR A N 1
ATOM 858 C CA . THR A 1 109 ? 12.306 2.968 -16.761 1.00 90.06 109 THR A CA 1
ATOM 859 C C . THR A 1 109 ? 12.696 1.558 -17.194 1.00 90.06 109 THR A C 1
ATOM 861 O O . THR A 1 109 ? 12.949 0.717 -16.330 1.00 90.06 109 THR A O 1
ATOM 864 N N . THR A 1 110 ? 12.870 1.333 -18.501 1.00 91.00 110 THR A N 1
ATOM 865 C CA . THR A 1 110 ? 13.507 0.129 -19.057 1.00 91.00 110 THR A CA 1
ATOM 866 C C . THR A 1 110 ? 14.842 -0.196 -18.389 1.00 91.00 110 THR A C 1
ATOM 868 O O . THR A 1 110 ? 15.015 -1.301 -17.867 1.00 91.00 110 THR A O 1
ATOM 871 N N . ALA A 1 111 ? 15.774 0.763 -18.334 1.00 92.44 111 ALA A N 1
ATOM 872 C CA . ALA A 1 111 ? 17.089 0.530 -17.742 1.00 92.44 111 ALA A CA 1
ATOM 873 C C . ALA A 1 111 ? 16.984 0.154 -16.258 1.00 92.44 111 ALA A C 1
ATOM 875 O O . ALA A 1 111 ? 17.654 -0.774 -15.808 1.00 92.44 111 ALA A O 1
ATOM 876 N N . PHE A 1 112 ? 16.126 0.829 -15.487 1.00 93.31 112 PHE A N 1
ATOM 877 C CA . PHE A 1 112 ? 15.847 0.455 -14.097 1.00 93.31 112 PHE A CA 1
ATOM 878 C C . PHE A 1 112 ? 15.273 -0.966 -13.978 1.00 93.31 112 PHE A C 1
ATOM 880 O O . PHE A 1 112 ? 15.740 -1.755 -13.157 1.00 93.31 112 PHE A O 1
ATOM 887 N N . ALA A 1 113 ? 14.280 -1.310 -14.800 1.00 92.31 113 ALA A N 1
ATOM 888 C CA . ALA A 1 113 ? 13.571 -2.581 -14.710 1.00 92.31 113 ALA A CA 1
ATOM 889 C C . ALA A 1 113 ? 14.464 -3.788 -15.053 1.00 92.31 113 ALA A C 1
ATOM 891 O O . ALA A 1 113 ? 14.321 -4.853 -14.444 1.00 92.31 113 ALA A O 1
ATOM 892 N N . LEU A 1 114 ? 15.398 -3.600 -15.990 1.00 92.38 114 LEU A N 1
ATOM 893 C CA . LEU A 1 114 ? 16.374 -4.600 -16.426 1.00 92.38 114 LEU A CA 1
ATOM 894 C C . LEU A 1 114 ? 17.595 -4.724 -15.513 1.00 92.38 114 LEU A C 1
ATOM 896 O O . LEU A 1 114 ? 18.293 -5.735 -15.574 1.00 92.38 114 LEU A O 1
ATOM 900 N N . SER A 1 115 ? 17.840 -3.739 -14.650 1.00 92.62 115 SER A N 1
ATOM 901 C CA . SER A 1 115 ? 18.989 -3.768 -13.747 1.00 92.62 115 SER A CA 1
ATOM 902 C C . SER A 1 115 ? 18.819 -4.834 -12.661 1.00 92.62 115 SER A C 1
ATOM 904 O O . SER A 1 115 ? 17.733 -4.929 -12.074 1.00 92.62 115 SER A O 1
ATOM 906 N N . PRO A 1 116 ? 19.867 -5.621 -12.351 1.00 93.00 116 PRO A N 1
ATOM 907 C CA . PRO A 1 116 ? 19.867 -6.503 -11.190 1.00 93.00 116 PRO A CA 1
ATOM 908 C C . PRO A 1 116 ? 19.561 -5.722 -9.912 1.00 93.00 116 PRO A C 1
ATOM 910 O O . PRO A 1 116 ? 20.032 -4.599 -9.729 1.00 93.00 116 PRO A O 1
ATOM 913 N N . ARG A 1 117 ? 18.798 -6.326 -8.997 1.00 91.12 117 ARG A N 1
ATOM 914 C CA . ARG A 1 117 ? 18.478 -5.701 -7.700 1.00 91.12 117 ARG A CA 1
ATOM 915 C C . ARG A 1 117 ? 19.640 -5.747 -6.695 1.00 91.12 117 ARG A C 1
ATOM 917 O O . ARG A 1 117 ? 19.515 -5.201 -5.604 1.00 91.12 117 ARG A O 1
ATOM 924 N N . GLY A 1 118 ? 20.737 -6.412 -7.055 1.00 89.38 118 GLY A N 1
ATOM 925 C CA . GLY A 1 118 ? 21.947 -6.618 -6.261 1.00 89.38 118 GLY A CA 1
ATOM 926 C C . GLY A 1 118 ? 22.780 -7.781 -6.823 1.00 89.38 118 GLY A C 1
ATOM 927 O O . GLY A 1 118 ? 22.321 -8.459 -7.750 1.00 89.38 118 GLY A O 1
ATOM 928 N N . PRO A 1 119 ? 23.986 -8.040 -6.286 1.00 91.62 119 PRO A N 1
ATOM 929 C CA . PRO A 1 119 ? 24.808 -9.178 -6.697 1.00 91.62 119 PRO A CA 1
ATOM 930 C C . PRO A 1 119 ? 24.040 -10.503 -6.582 1.00 91.62 119 PRO A C 1
ATOM 932 O O . PRO A 1 119 ? 23.464 -10.805 -5.538 1.00 91.62 119 PRO A O 1
ATOM 935 N N . GLY A 1 120 ? 23.978 -11.267 -7.677 1.00 90.88 120 GLY A N 1
ATOM 936 C CA . GLY A 1 120 ? 23.252 -12.545 -7.745 1.00 90.88 120 GLY A CA 1
ATOM 937 C C . GLY A 1 120 ? 21.721 -12.443 -7.672 1.00 90.88 120 GLY A C 1
ATOM 938 O O . GLY A 1 120 ? 21.045 -13.469 -7.656 1.00 90.88 120 GLY A O 1
ATOM 939 N N . GLN A 1 121 ? 21.151 -11.234 -7.631 1.00 93.38 121 GLN A N 1
ATOM 940 C CA . GLN A 1 121 ? 19.705 -11.028 -7.557 1.00 93.38 121 GLN A CA 1
ATOM 941 C C . GLN A 1 121 ? 19.099 -10.829 -8.953 1.00 93.38 121 GLN A C 1
ATOM 943 O O . GLN A 1 121 ? 19.705 -10.173 -9.804 1.00 93.38 121 GLN A O 1
ATOM 948 N N . PRO A 1 122 ? 17.870 -11.318 -9.198 1.00 94.62 122 PRO A N 1
ATOM 949 C CA . PRO A 1 122 ? 17.179 -11.061 -10.453 1.00 94.62 122 PRO A CA 1
ATOM 950 C C . PRO A 1 122 ? 16.906 -9.564 -10.648 1.00 94.62 122 PRO A C 1
ATOM 952 O O . PRO A 1 122 ? 16.841 -8.786 -9.690 1.00 94.62 122 PRO A O 1
ATOM 955 N N . ASN A 1 123 ? 16.684 -9.166 -11.900 1.00 94.75 123 ASN A N 1
ATOM 956 C CA . ASN A 1 123 ? 16.181 -7.832 -12.214 1.00 94.75 123 ASN A CA 1
ATOM 957 C C . ASN A 1 123 ? 14.733 -7.629 -11.736 1.00 94.75 123 ASN A C 1
ATOM 959 O O . ASN A 1 123 ? 14.043 -8.581 -11.356 1.00 94.75 123 ASN A O 1
ATOM 963 N N . SER A 1 124 ? 14.260 -6.382 -11.746 1.00 93.75 124 SER A N 1
ATOM 964 C CA . SER A 1 124 ? 12.937 -6.023 -11.212 1.00 93.75 124 SER A CA 1
ATOM 965 C C . SER A 1 124 ? 11.784 -6.718 -11.942 1.00 93.75 124 SER A C 1
ATOM 967 O O . SER A 1 124 ? 10.810 -7.096 -11.293 1.00 93.75 124 SER A O 1
ATOM 969 N N . ILE A 1 125 ? 11.910 -6.954 -13.254 1.00 93.12 125 ILE A N 1
ATOM 970 C CA . ILE A 1 125 ? 10.918 -7.704 -14.046 1.00 93.12 125 ILE A CA 1
ATOM 971 C C . ILE A 1 125 ? 10.820 -9.149 -13.538 1.00 93.12 125 ILE A C 1
ATOM 973 O O . ILE A 1 125 ? 9.757 -9.636 -13.160 1.00 93.12 125 ILE A O 1
ATOM 977 N N . THR A 1 126 ? 11.952 -9.8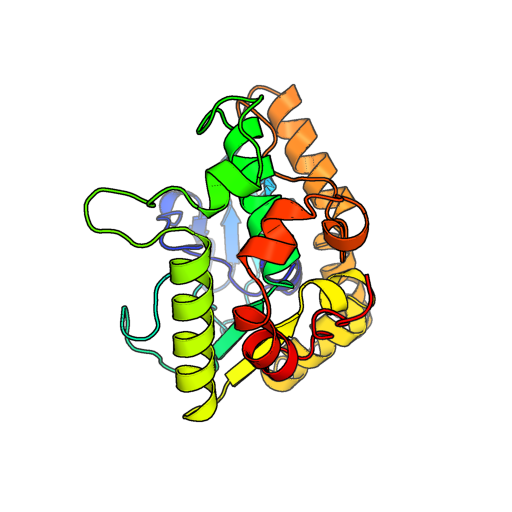51 -13.479 1.00 93.69 126 THR A N 1
ATOM 978 C CA . THR A 1 126 ? 11.985 -11.259 -13.063 1.00 93.69 126 THR A CA 1
ATOM 979 C C . THR A 1 126 ? 11.582 -11.418 -11.599 1.00 93.69 126 THR A C 1
ATOM 981 O O . THR A 1 126 ? 10.824 -12.332 -11.268 1.00 93.69 126 THR A O 1
ATOM 984 N N . TYR A 1 127 ? 12.036 -10.509 -10.733 1.00 94.94 127 TYR A N 1
ATOM 985 C CA . TYR A 1 127 ? 11.658 -10.490 -9.327 1.00 94.94 127 TYR A CA 1
ATOM 986 C C . TYR A 1 127 ? 10.150 -10.307 -9.145 1.00 94.94 127 TYR A C 1
ATOM 988 O O . TYR A 1 127 ? 9.530 -11.107 -8.450 1.00 94.94 127 TYR A O 1
ATOM 996 N N . LEU A 1 128 ? 9.551 -9.284 -9.768 1.00 94.62 128 LEU A N 1
ATOM 997 C CA . LEU A 1 128 ? 8.131 -8.984 -9.588 1.00 94.62 128 LEU A CA 1
ATOM 998 C C . LEU A 1 128 ? 7.252 -10.125 -10.111 1.00 94.62 128 LEU A C 1
ATOM 1000 O O . LEU A 1 128 ? 6.328 -10.544 -9.417 1.00 94.62 128 LEU A O 1
ATOM 1004 N N . ALA A 1 129 ? 7.576 -10.686 -11.279 1.00 93.94 129 ALA A N 1
ATOM 1005 C CA . ALA A 1 129 ? 6.875 -11.854 -11.805 1.00 93.94 129 ALA A CA 1
ATOM 1006 C C . ALA A 1 129 ? 6.955 -13.060 -10.852 1.00 93.94 129 ALA A C 1
ATOM 1008 O O . ALA A 1 129 ? 5.951 -13.725 -10.594 1.00 93.94 129 ALA A O 1
ATOM 1009 N N . GLY A 1 130 ? 8.144 -13.336 -10.301 1.00 94.75 130 GLY A N 1
ATOM 1010 C CA . GLY A 1 130 ? 8.344 -14.410 -9.327 1.00 94.75 130 GLY A CA 1
ATOM 1011 C C . GLY A 1 130 ? 7.599 -14.170 -8.012 1.00 94.75 130 GLY A C 1
ATOM 1012 O O . GLY A 1 130 ? 6.990 -15.096 -7.481 1.00 94.75 130 GLY A O 1
ATOM 1013 N N . PHE A 1 131 ? 7.611 -12.932 -7.516 1.00 95.50 131 PHE A N 1
ATOM 1014 C CA . PHE A 1 131 ? 6.896 -12.509 -6.315 1.00 95.50 131 PHE A CA 1
ATOM 1015 C C . PHE A 1 131 ? 5.385 -12.712 -6.463 1.00 95.50 131 PHE A C 1
ATOM 1017 O O . PHE A 1 131 ? 4.769 -13.357 -5.618 1.00 95.50 131 PHE A O 1
ATOM 1024 N N . LEU A 1 132 ? 4.804 -12.208 -7.557 1.00 95.88 132 LEU A N 1
ATOM 1025 C CA . LEU A 1 132 ? 3.370 -12.309 -7.822 1.00 95.88 132 LEU A CA 1
ATOM 1026 C C . LEU A 1 132 ? 2.931 -13.759 -7.988 1.00 95.88 132 LEU A C 1
ATOM 1028 O O . LEU A 1 132 ? 1.935 -14.151 -7.394 1.00 95.88 132 LEU A O 1
ATOM 1032 N N . ARG A 1 133 ? 3.693 -14.571 -8.731 1.00 95.12 133 ARG A N 1
ATOM 1033 C CA . ARG A 1 133 ? 3.372 -15.990 -8.915 1.00 95.12 133 ARG A CA 1
ATOM 1034 C C . ARG A 1 133 ? 3.364 -16.753 -7.594 1.00 95.12 133 ARG A C 1
ATOM 1036 O O . ARG A 1 133 ? 2.385 -17.415 -7.295 1.00 95.12 133 ARG A O 1
ATOM 1043 N N . ARG A 1 134 ? 4.401 -16.583 -6.767 1.00 94.94 134 ARG A N 1
ATOM 1044 C CA . ARG A 1 134 ? 4.473 -17.244 -5.454 1.00 94.94 134 ARG A CA 1
ATOM 1045 C C . ARG A 1 134 ? 3.309 -16.846 -4.549 1.00 94.94 134 ARG A C 1
ATOM 1047 O O . ARG A 1 134 ? 2.757 -17.704 -3.874 1.00 94.94 134 ARG A O 1
ATOM 1054 N N . TRP A 1 135 ? 2.933 -15.566 -4.526 1.00 95.44 135 TRP A N 1
ATOM 1055 C CA . TRP A 1 135 ? 1.768 -15.125 -3.758 1.00 95.44 135 TRP A CA 1
ATOM 1056 C C . TRP A 1 135 ? 0.455 -15.656 -4.331 1.00 95.44 135 TRP A C 1
ATOM 1058 O O . TRP A 1 135 ? -0.378 -16.101 -3.556 1.00 95.44 135 TRP A O 1
ATOM 1068 N N . LEU A 1 136 ? 0.272 -15.660 -5.654 1.00 94.44 136 LEU A N 1
ATOM 1069 C CA . LEU A 1 136 ? -0.900 -16.267 -6.291 1.00 94.44 136 LEU A CA 1
ATOM 1070 C C . LEU A 1 136 ? -1.038 -17.746 -5.920 1.00 94.44 136 LEU A C 1
ATOM 1072 O O . LEU A 1 136 ? -2.126 -18.166 -5.543 1.00 94.44 136 LEU A O 1
ATOM 1076 N N . ASP A 1 137 ? 0.056 -18.506 -5.967 1.00 92.81 137 ASP A N 1
ATOM 1077 C CA . ASP A 1 137 ? 0.067 -19.914 -5.564 1.00 92.81 137 ASP A CA 1
ATOM 1078 C C . ASP A 1 137 ? -0.288 -20.054 -4.070 1.00 92.81 137 ASP A C 1
ATOM 1080 O O . ASP A 1 137 ? -1.211 -20.779 -3.720 1.00 92.81 137 ASP A O 1
ATOM 1084 N N . ALA A 1 138 ? 0.322 -19.251 -3.190 1.00 92.44 138 ALA A N 1
ATOM 1085 C CA . ALA A 1 138 ? 0.028 -19.272 -1.752 1.00 92.44 138 ALA A CA 1
ATOM 1086 C C . ALA A 1 138 ? -1.412 -18.855 -1.376 1.00 92.44 138 ALA A C 1
ATOM 1088 O O . ALA A 1 138 ? -1.879 -19.177 -0.280 1.00 92.44 138 ALA A O 1
ATOM 1089 N N . LEU A 1 139 ? -2.102 -18.097 -2.237 1.00 91.81 139 LEU A N 1
ATOM 1090 C CA . LEU A 1 139 ? -3.516 -17.755 -2.053 1.00 91.81 139 LEU A CA 1
ATOM 1091 C C . LEU A 1 139 ? -4.453 -18.832 -2.596 1.00 91.81 139 LEU A C 1
ATOM 1093 O O . LEU A 1 139 ? -5.544 -18.963 -2.060 1.00 91.81 139 LEU A O 1
ATOM 1097 N N . ARG A 1 140 ? -4.062 -19.589 -3.633 1.00 87.06 140 ARG A N 1
ATOM 1098 C CA . ARG A 1 140 ? -4.877 -20.706 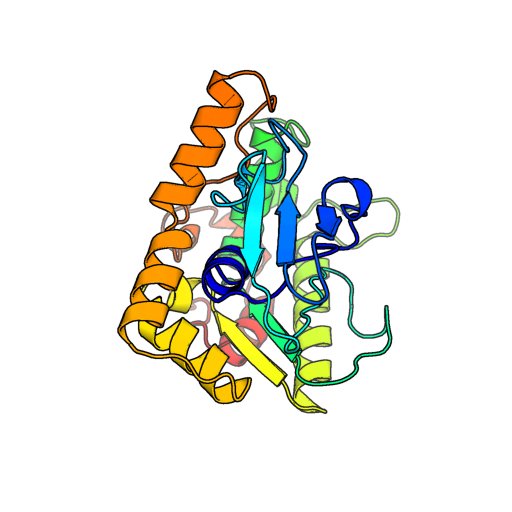-4.149 1.00 87.06 140 ARG A CA 1
ATOM 1099 C C . ARG A 1 140 ? -5.083 -21.786 -3.097 1.00 87.06 140 ARG A C 1
ATOM 1101 O O . ARG A 1 140 ? -6.170 -22.342 -3.005 1.00 87.06 140 ARG A O 1
ATOM 1108 N N . ASP A 1 141 ? -4.056 -22.024 -2.293 1.00 78.44 141 ASP A N 1
ATOM 1109 C CA . ASP A 1 141 ? -4.047 -23.075 -1.277 1.00 78.44 141 ASP A CA 1
ATOM 1110 C C . ASP A 1 141 ? -4.668 -22.624 0.064 1.00 78.44 141 ASP A C 1
ATOM 1112 O O . ASP A 1 141 ? -4.538 -23.317 1.074 1.00 78.44 141 ASP A O 1
ATOM 1116 N N . GLY A 1 142 ? -5.304 -21.446 0.137 1.00 79.75 142 GLY A N 1
ATOM 1117 C CA . GLY A 1 142 ? -5.859 -20.948 1.397 1.00 79.75 142 GLY A CA 1
ATOM 1118 C C . GLY A 1 142 ? -6.932 -19.872 1.266 1.00 79.75 142 GLY A C 1
ATOM 1119 O O . GLY A 1 142 ? -7.443 -19.593 0.189 1.00 79.75 142 GLY A O 1
ATOM 1120 N N . ASP A 1 143 ? -7.272 -19.255 2.399 1.00 85.75 143 ASP A N 1
ATOM 1121 C CA . ASP A 1 143 ? -8.270 -18.183 2.470 1.00 85.75 143 ASP A CA 1
ATOM 1122 C C . ASP A 1 143 ? -7.640 -16.842 2.059 1.00 85.75 143 ASP A C 1
ATOM 1124 O O . ASP A 1 143 ? -7.029 -16.121 2.863 1.00 85.75 143 ASP A O 1
ATOM 1128 N N . GLY A 1 144 ? -7.696 -16.573 0.754 1.00 93.25 144 GLY A N 1
ATOM 1129 C CA . GLY A 1 144 ? -7.013 -15.470 0.096 1.00 93.25 144 GLY A CA 1
ATOM 1130 C C . GLY A 1 144 ? -7.941 -14.547 -0.692 1.00 93.25 144 GLY A C 1
ATOM 1131 O O . GLY A 1 144 ? -8.762 -14.998 -1.485 1.00 93.25 144 GLY A O 1
ATOM 1132 N N . LEU A 1 145 ? -7.737 -13.236 -0.559 1.00 95.19 145 LEU A N 1
ATOM 1133 C CA . LEU A 1 145 ? -8.418 -12.209 -1.340 1.00 95.19 145 LEU A CA 1
ATOM 1134 C C . LEU A 1 145 ? -7.416 -11.393 -2.161 1.00 95.19 145 LEU A C 1
ATOM 1136 O O . LEU A 1 145 ? -6.464 -10.820 -1.630 1.00 95.19 145 LEU A O 1
ATOM 1140 N N . ILE A 1 146 ? -7.660 -11.268 -3.463 1.00 96.12 146 ILE A N 1
ATOM 1141 C CA . ILE A 1 146 ? -6.938 -10.319 -4.319 1.00 96.12 146 ILE A CA 1
ATOM 1142 C C . ILE A 1 146 ? -7.711 -9.000 -4.345 1.00 96.12 146 ILE A C 1
ATOM 1144 O O . ILE A 1 146 ? -8.926 -8.989 -4.559 1.00 96.12 146 ILE A O 1
ATOM 1148 N N . VAL A 1 147 ? -6.999 -7.891 -4.145 1.00 96.50 147 VAL A N 1
ATOM 1149 C CA . VAL A 1 147 ? -7.538 -6.528 -4.229 1.00 96.50 147 VAL A CA 1
ATOM 1150 C C . VAL A 1 147 ? -6.673 -5.726 -5.190 1.00 96.50 147 VAL A C 1
ATOM 1152 O O . VAL A 1 147 ? -5.473 -5.568 -4.957 1.00 96.50 147 VAL A O 1
ATOM 1155 N N . ARG A 1 148 ? -7.270 -5.206 -6.265 1.00 96.69 148 ARG A N 1
ATOM 1156 C CA . ARG A 1 148 ? -6.554 -4.397 -7.256 1.00 96.69 148 ARG A CA 1
ATOM 1157 C C . ARG A 1 148 ? -6.476 -2.938 -6.813 1.00 96.69 148 ARG A C 1
ATOM 1159 O O . ARG A 1 148 ? -7.436 -2.371 -6.289 1.00 96.69 148 ARG A O 1
ATOM 1166 N N . PHE A 1 149 ? -5.328 -2.314 -7.043 1.00 95.12 149 PHE A N 1
ATOM 1167 C CA . PHE A 1 149 ? -5.101 -0.892 -6.808 1.00 95.12 149 PHE A CA 1
ATOM 1168 C C . PHE A 1 149 ? -6.065 -0.036 -7.632 1.00 95.12 149 PHE A C 1
ATOM 1170 O O . PHE A 1 149 ? -6.559 0.981 -7.151 1.00 95.12 149 PHE A O 1
ATOM 1177 N N . GLU A 1 150 ? -6.331 -0.468 -8.857 1.00 94.94 150 GLU A N 1
ATOM 1178 C CA . GLU A 1 150 ? -7.163 0.191 -9.848 1.00 94.94 150 GLU A CA 1
ATOM 1179 C C . GLU A 1 150 ? -8.634 0.206 -9.423 1.00 94.94 150 GLU A C 1
ATOM 1181 O O . GLU A 1 150 ? -9.264 1.260 -9.500 1.00 94.94 150 GLU A O 1
ATOM 1186 N N . ASP A 1 151 ? -9.141 -0.904 -8.875 1.00 95.44 151 ASP A N 1
ATOM 1187 C CA . ASP A 1 151 ? -10.493 -0.977 -8.300 1.00 95.44 151 ASP A CA 1
ATOM 1188 C C . ASP A 1 151 ? -10.607 -0.060 -7.092 1.00 95.44 151 ASP A C 1
ATOM 1190 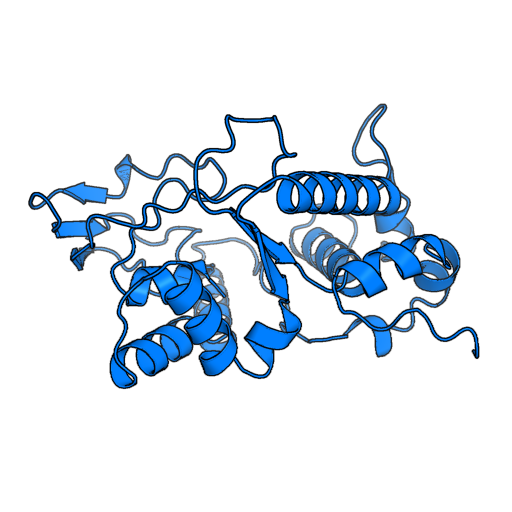O O . ASP A 1 151 ? -11.501 0.778 -7.029 1.00 95.44 151 ASP A O 1
ATOM 1194 N N . ALA A 1 152 ? -9.634 -0.136 -6.176 1.00 94.00 152 ALA A N 1
ATOM 1195 C CA . ALA A 1 152 ? -9.613 0.731 -5.008 1.00 94.00 152 ALA A CA 1
ATOM 1196 C C . ALA A 1 152 ? -9.634 2.208 -5.426 1.00 94.00 152 ALA A C 1
ATOM 1198 O O . ALA A 1 152 ? -10.288 3.020 -4.786 1.00 94.00 152 ALA A O 1
ATOM 1199 N N . LYS A 1 153 ? -8.934 2.571 -6.505 1.00 92.31 153 LYS A N 1
ATOM 1200 C CA . LYS A 1 153 ? -8.895 3.937 -7.032 1.00 92.31 153 LYS A CA 1
ATOM 1201 C C . LYS A 1 153 ? -10.199 4.382 -7.691 1.00 92.31 153 LYS A C 1
ATOM 1203 O O . LYS A 1 153 ? -10.580 5.531 -7.492 1.00 92.31 153 LYS A O 1
ATOM 1208 N N . ARG A 1 154 ? -10.827 3.522 -8.494 1.00 93.06 154 ARG A N 1
ATOM 1209 C CA . ARG A 1 154 ? -12.032 3.854 -9.266 1.00 93.06 154 ARG A CA 1
ATOM 1210 C C . ARG A 1 154 ? -13.291 3.802 -8.407 1.00 93.06 154 ARG A C 1
ATOM 1212 O O . ARG A 1 154 ? -14.121 4.698 -8.480 1.00 93.06 154 ARG A O 1
ATOM 1219 N N . GLU A 1 155 ? -13.396 2.767 -7.586 1.00 94.75 155 GLU A N 1
ATOM 1220 C CA . GLU A 1 155 ? -14.573 2.419 -6.796 1.00 94.75 155 GLU A CA 1
ATOM 1221 C C . GLU A 1 155 ? -14.134 2.100 -5.354 1.00 94.75 155 GLU A C 1
ATOM 1223 O O . GLU A 1 155 ? -14.175 0.942 -4.918 1.00 94.75 155 GLU A O 1
ATOM 1228 N N . PRO A 1 156 ? -13.667 3.112 -4.592 1.00 94.38 156 PRO A N 1
ATOM 1229 C CA . PRO A 1 156 ? -13.079 2.904 -3.269 1.00 94.38 156 PRO A CA 1
ATOM 1230 C C . PRO A 1 156 ? -14.058 2.286 -2.270 1.00 94.38 156 PRO A C 1
ATOM 1232 O O . PRO A 1 156 ? -13.665 1.395 -1.520 1.00 94.38 156 PRO A O 1
ATOM 1235 N N . GLU A 1 157 ? -15.317 2.730 -2.265 1.00 96.06 157 GLU A N 1
ATOM 1236 C CA . GLU A 1 157 ? -16.339 2.233 -1.337 1.00 96.06 157 GLU A CA 1
ATOM 1237 C C . GLU A 1 157 ? -16.731 0.776 -1.628 1.00 96.06 157 GLU A C 1
ATOM 1239 O O . GLU A 1 157 ? -16.594 -0.040 -0.714 1.00 96.06 157 GLU A O 1
ATOM 1244 N N . PRO A 1 158 ? -17.108 0.383 -2.866 1.00 96.94 158 PRO A N 1
ATOM 1245 C CA . PRO A 1 158 ? -17.345 -1.026 -3.194 1.00 96.94 158 PRO A CA 1
ATOM 1246 C C . PRO A 1 158 ? -16.135 -1.924 -2.917 1.00 96.94 158 PRO A C 1
ATOM 1248 O O . PRO A 1 158 ? -16.277 -3.015 -2.364 1.00 96.94 158 PRO A O 1
ATOM 1251 N N . THR A 1 159 ? -14.927 -1.452 -3.246 1.00 96.75 159 THR A N 1
ATOM 1252 C CA . THR A 1 159 ? -13.697 -2.219 -3.013 1.00 96.75 159 THR A CA 1
ATOM 1253 C C . THR A 1 159 ? -13.445 -2.435 -1.523 1.00 96.75 159 THR A C 1
ATOM 1255 O O . THR A 1 159 ? -13.127 -3.551 -1.110 1.00 96.75 159 THR A O 1
ATOM 1258 N N . LEU A 1 160 ? -13.593 -1.391 -0.700 1.00 96.38 160 LEU A N 1
ATOM 1259 C CA . LEU A 1 160 ? -13.417 -1.503 0.746 1.00 96.38 160 LEU A CA 1
ATOM 1260 C C . LEU A 1 160 ? -14.524 -2.355 1.377 1.00 96.38 160 LEU A C 1
ATOM 1262 O O . LEU A 1 160 ? -14.203 -3.219 2.186 1.00 96.38 160 LEU A O 1
ATOM 1266 N N . ARG A 1 161 ? -15.789 -2.192 0.965 1.00 97.12 161 ARG A N 1
ATOM 1267 C CA . ARG A 1 161 ? -16.911 -3.035 1.412 1.00 97.12 161 ARG A CA 1
ATOM 1268 C C . ARG A 1 161 ? -16.607 -4.515 1.190 1.00 97.12 161 ARG A C 1
ATOM 1270 O O . ARG A 1 161 ? -16.639 -5.272 2.150 1.00 97.12 161 ARG A O 1
ATOM 1277 N N . ARG A 1 162 ? -16.192 -4.904 -0.022 1.00 96.94 162 ARG A N 1
ATOM 1278 C CA . ARG A 1 162 ? -15.800 -6.290 -0.339 1.00 96.94 162 ARG A CA 1
ATOM 1279 C C . ARG A 1 162 ? -14.709 -6.823 0.596 1.00 96.94 162 ARG A C 1
ATOM 1281 O O . ARG A 1 162 ? -14.754 -7.986 0.984 1.00 96.94 162 ARG A O 1
ATOM 1288 N N . VAL A 1 163 ? -13.713 -5.999 0.931 1.00 95.94 163 VAL A N 1
ATOM 1289 C CA . VAL A 1 163 ? -12.648 -6.391 1.867 1.00 95.94 163 VAL A CA 1
ATOM 1290 C C . VAL A 1 163 ? -13.201 -6.606 3.272 1.00 95.94 163 VAL A C 1
ATOM 1292 O O . VAL A 1 163 ? -12.864 -7.605 3.898 1.00 95.94 163 VAL A O 1
ATOM 1295 N N . LEU A 1 164 ? -14.032 -5.687 3.766 1.00 95.38 164 LEU A N 1
ATOM 1296 C CA . LEU A 1 164 ? -14.605 -5.771 5.109 1.00 95.38 164 LEU A CA 1
ATOM 1297 C C . LEU A 1 164 ? -15.564 -6.955 5.239 1.00 95.38 164 LEU A C 1
ATOM 1299 O O . LEU A 1 164 ? -15.465 -7.687 6.216 1.00 95.38 164 LEU A O 1
ATOM 1303 N N . ASP A 1 165 ? -16.407 -7.197 4.237 1.00 95.56 165 ASP A N 1
ATOM 1304 C CA . ASP A 1 165 ? -17.329 -8.334 4.222 1.00 95.56 165 ASP A CA 1
ATOM 1305 C C . ASP A 1 165 ? -16.561 -9.662 4.232 1.00 95.56 165 ASP A C 1
ATOM 1307 O O . ASP A 1 165 ? -16.868 -10.552 5.020 1.00 95.56 165 ASP A O 1
ATOM 1311 N N . TRP A 1 166 ? -15.500 -9.782 3.426 1.00 94.94 166 TRP A N 1
ATOM 1312 C CA . TRP A 1 166 ? -14.647 -10.974 3.428 1.00 94.94 166 TRP A CA 1
ATOM 1313 C C . TRP A 1 166 ? -13.881 -11.150 4.749 1.00 94.94 166 TRP A C 1
ATOM 1315 O O . TRP A 1 166 ? -13.681 -12.274 5.206 1.00 94.94 166 TRP A O 1
ATOM 1325 N N . LEU A 1 167 ? -13.492 -10.056 5.412 1.00 92.94 167 LEU A N 1
ATOM 1326 C CA . LEU A 1 167 ? -12.934 -10.082 6.769 1.00 92.94 167 LEU A CA 1
ATOM 1327 C C . LEU A 1 167 ? -13.991 -10.330 7.858 1.00 92.94 167 LEU A C 1
ATOM 1329 O O . LEU A 1 167 ? -13.605 -10.461 9.015 1.00 92.94 167 LEU A O 1
ATOM 1333 N N . GLU A 1 168 ? -15.278 -10.405 7.505 1.00 94.19 168 GLU A N 1
ATOM 1334 C CA . GLU A 1 168 ? -16.413 -10.466 8.440 1.00 94.19 168 GLU A CA 1
ATOM 1335 C C . GLU A 1 168 ? -16.410 -9.291 9.434 1.00 94.19 168 GLU A C 1
ATOM 1337 O O . GLU A 1 168 ? -16.806 -9.409 10.592 1.00 94.19 168 GLU A O 1
ATOM 1342 N N . PHE A 1 169 ? -15.941 -8.129 8.973 1.00 94.62 169 PHE A N 1
ATOM 1343 C CA . PHE A 1 169 ? -15.839 -6.916 9.767 1.00 94.62 169 PHE A CA 1
ATOM 1344 C C . PHE A 1 169 ? -17.101 -6.055 9.601 1.00 94.62 169 PHE A C 1
ATOM 1346 O O . PHE A 1 169 ? -17.303 -5.459 8.535 1.00 94.62 169 PHE A O 1
ATOM 1353 N N . PRO A 1 170 ? -17.953 -5.933 10.636 1.00 94.19 170 PRO A N 1
ATOM 1354 C CA . PRO A 1 170 ? -19.177 -5.154 10.535 1.00 94.19 170 PRO A CA 1
ATOM 1355 C C . PRO A 1 170 ? -18.857 -3.666 10.359 1.00 94.19 170 PRO A C 1
ATOM 1357 O O . PRO A 1 170 ? -18.143 -3.059 11.154 1.00 94.19 170 PRO A O 1
ATOM 1360 N N . CYS A 1 171 ? -19.416 -3.056 9.314 1.00 95.31 171 CYS A N 1
ATOM 1361 C CA . CYS A 1 171 ? -19.202 -1.645 9.010 1.00 95.31 171 CYS A CA 1
ATOM 1362 C C . CYS A 1 171 ? -20.473 -0.996 8.454 1.00 95.31 171 CYS A C 1
ATOM 1364 O O . CYS A 1 171 ? -21.056 -1.464 7.467 1.00 95.31 171 CYS A O 1
ATOM 1366 N N . SER A 1 172 ? -20.897 0.103 9.079 1.00 96.62 172 SER A N 1
ATOM 1367 C CA . SER A 1 172 ? -22.020 0.911 8.604 1.00 96.62 172 SER A CA 1
ATOM 1368 C C . SER A 1 172 ? -21.634 1.715 7.358 1.00 96.62 172 SER A C 1
ATOM 1370 O O . SER A 1 172 ? -20.465 2.039 7.147 1.00 96.62 172 SER A O 1
ATOM 1372 N N . LEU A 1 173 ? -22.619 2.075 6.529 1.00 96.31 173 LEU A N 1
ATOM 1373 C CA . LEU A 1 173 ? -22.375 2.898 5.336 1.00 96.31 173 LEU A CA 1
ATOM 1374 C C . LEU A 1 173 ? -21.714 4.256 5.663 1.00 96.31 173 LEU A C 1
ATOM 1376 O O . LEU A 1 173 ? -20.753 4.610 4.980 1.00 96.31 173 LEU A O 1
ATOM 1380 N N . PRO A 1 174 ? -22.112 4.993 6.725 1.00 97.44 174 PRO A N 1
ATOM 1381 C CA . PRO A 1 174 ? -21.426 6.235 7.091 1.00 97.44 174 PRO A CA 1
ATOM 1382 C C . PRO A 1 174 ? -19.960 6.036 7.510 1.00 97.44 174 PRO A C 1
ATOM 1384 O O . PRO A 1 174 ? -19.097 6.848 7.165 1.00 97.44 174 PRO A O 1
ATOM 1387 N N . ALA A 1 175 ? -19.656 4.950 8.232 1.00 96.44 175 ALA A N 1
ATOM 1388 C CA . ALA A 1 175 ? -18.286 4.629 8.632 1.00 96.44 175 ALA A CA 1
ATOM 1389 C C . ALA A 1 175 ? -17.422 4.253 7.419 1.00 96.44 175 ALA A C 1
ATOM 1391 O O . ALA A 1 175 ? -16.287 4.717 7.309 1.00 96.44 175 ALA A O 1
ATOM 1392 N N . LEU A 1 176 ? -17.981 3.487 6.475 1.00 96.75 176 LEU A N 1
ATOM 1393 C CA . LEU A 1 176 ? -17.332 3.135 5.212 1.00 96.75 176 LEU A CA 1
ATOM 1394 C C . LEU A 1 176 ? -16.954 4.387 4.406 1.00 96.75 176 LEU A C 1
ATOM 1396 O O . LEU A 1 176 ? -15.795 4.543 4.020 1.00 96.75 176 LEU A O 1
ATOM 1400 N N . ALA A 1 177 ? -17.903 5.308 4.212 1.00 96.25 177 ALA A N 1
ATOM 1401 C CA . ALA A 1 177 ? -17.669 6.557 3.489 1.00 96.25 177 ALA A CA 1
ATOM 1402 C C . ALA A 1 177 ? -16.582 7.416 4.164 1.00 96.25 177 ALA A C 1
ATOM 1404 O O . ALA A 1 177 ? -15.681 7.935 3.497 1.00 96.25 177 ALA A O 1
ATOM 1405 N N . THR A 1 178 ? -16.610 7.507 5.499 1.00 95.69 178 THR A N 1
ATOM 1406 C CA . THR A 1 178 ? -15.586 8.214 6.289 1.00 95.69 178 THR A CA 1
ATOM 1407 C C . THR A 1 178 ? -14.202 7.593 6.097 1.00 95.69 178 THR A C 1
ATOM 1409 O O . THR A 1 178 ? -13.231 8.303 5.826 1.00 95.69 178 THR A O 1
ATOM 1412 N N . ALA A 1 179 ? -14.111 6.264 6.157 1.00 95.56 179 ALA A N 1
ATOM 1413 C CA . ALA A 1 179 ? -12.862 5.539 5.965 1.00 95.56 179 ALA A CA 1
ATOM 1414 C C . ALA A 1 179 ? -12.292 5.721 4.550 1.00 95.56 179 ALA A C 1
ATOM 1416 O O . ALA A 1 179 ? -11.092 5.960 4.380 1.00 95.56 179 ALA A O 1
ATOM 1417 N N . CYS A 1 180 ? -13.148 5.682 3.525 1.00 95.62 180 CYS A N 1
ATOM 1418 C CA . CYS A 1 180 ? -12.755 5.979 2.151 1.00 95.62 180 CYS A CA 1
ATOM 1419 C C . CYS A 1 180 ? -12.257 7.422 2.006 1.00 95.62 180 CYS A C 1
ATOM 1421 O O . CYS A 1 180 ? -11.216 7.640 1.384 1.00 95.62 180 CYS A O 1
ATOM 1423 N N . ALA A 1 181 ? -12.934 8.399 2.618 1.00 93.88 181 ALA A N 1
ATOM 1424 C CA . ALA A 1 181 ? -12.506 9.798 2.621 1.00 93.88 181 ALA A CA 1
ATOM 1425 C C . ALA A 1 181 ? -11.135 9.991 3.296 1.00 93.88 181 ALA A C 1
ATOM 1427 O O . ALA A 1 181 ? -10.281 10.706 2.763 1.00 93.88 181 ALA A O 1
ATOM 1428 N N . ALA A 1 182 ? -10.883 9.308 4.417 1.00 91.62 182 ALA A N 1
ATOM 1429 C CA . ALA A 1 182 ? -9.596 9.331 5.115 1.00 91.62 182 ALA A CA 1
ATOM 1430 C C . ALA A 1 182 ? -8.449 8.741 4.271 1.00 91.62 182 ALA A C 1
ATOM 1432 O O . ALA A 1 182 ? -7.299 9.174 4.383 1.00 91.62 182 ALA A O 1
ATOM 1433 N N . ALA A 1 183 ? -8.760 7.785 3.391 1.00 92.88 183 ALA A N 1
ATOM 1434 C CA . ALA A 1 183 ? -7.799 7.117 2.518 1.00 92.88 183 ALA A CA 1
ATOM 1435 C C . ALA A 1 183 ? -7.671 7.725 1.108 1.00 92.88 183 ALA A C 1
ATOM 1437 O O . ALA A 1 183 ? -6.892 7.201 0.298 1.00 92.88 183 ALA A O 1
ATOM 1438 N N . ARG A 1 184 ? -8.405 8.807 0.800 1.00 92.19 184 ARG A N 1
ATOM 1439 C CA . ARG A 1 184 ? -8.361 9.481 -0.509 1.00 92.19 184 ARG A CA 1
ATOM 1440 C C . ARG A 1 184 ? -6.949 9.916 -0.863 1.00 92.19 184 ARG A C 1
ATOM 1442 O O . ARG A 1 184 ? -6.210 10.453 -0.037 1.00 92.19 184 ARG A O 1
ATOM 1449 N N . HIS A 1 185 ? -6.575 9.698 -2.119 1.00 91.19 185 HIS A N 1
ATOM 1450 C CA . HIS A 1 185 ? -5.209 9.929 -2.571 1.00 91.19 185 HIS A CA 1
ATOM 1451 C C . HIS A 1 185 ? -4.785 11.389 -2.413 1.00 91.19 185 HIS A C 1
ATOM 1453 O O . HIS A 1 185 ? -3.658 11.647 -2.009 1.00 91.19 185 HIS A O 1
ATOM 1459 N N . GLU A 1 186 ? -5.699 12.317 -2.668 1.00 92.06 186 GLU A N 1
ATOM 1460 C CA . GLU A 1 186 ? -5.506 13.760 -2.570 1.00 92.06 186 GLU A CA 1
ATOM 1461 C C . GLU A 1 186 ? -5.149 14.159 -1.136 1.00 92.06 186 GLU A C 1
ATOM 1463 O O . GLU A 1 186 ? -4.211 14.922 -0.923 1.00 92.06 186 GLU A O 1
ATOM 1468 N N . ARG A 1 187 ? -5.834 13.576 -0.143 1.00 91.88 187 ARG A N 1
ATOM 1469 C CA . ARG A 1 187 ? -5.556 13.799 1.283 1.00 91.88 187 ARG A CA 1
ATOM 1470 C C . ARG A 1 187 ? -4.169 13.286 1.661 1.00 91.88 187 ARG A C 1
ATOM 1472 O O . ARG A 1 187 ? -3.409 13.994 2.316 1.00 91.88 187 ARG A O 1
ATOM 1479 N N . VAL A 1 188 ? -3.825 12.070 1.233 1.00 91.06 188 VAL A N 1
ATOM 1480 C CA . VAL A 1 188 ? -2.507 11.479 1.519 1.00 91.06 188 VAL A CA 1
ATOM 1481 C C . VAL A 1 188 ? -1.393 12.278 0.823 1.00 91.06 188 VAL A C 1
ATOM 1483 O O . VAL A 1 188 ? -0.369 12.568 1.434 1.00 91.06 188 VAL A O 1
ATOM 1486 N N . LEU A 1 189 ? -1.610 12.713 -0.422 1.00 92.25 189 LEU A N 1
ATOM 1487 C CA . LEU A 1 189 ? -0.673 13.547 -1.176 1.00 92.25 189 LEU A CA 1
ATOM 1488 C C . LEU A 1 189 ? -0.489 14.933 -0.542 1.00 92.25 189 LEU A C 1
ATOM 1490 O O . LEU A 1 189 ? 0.637 15.420 -0.466 1.00 92.25 189 LEU A O 1
ATOM 1494 N N . ALA A 1 190 ? -1.568 15.562 -0.071 1.00 91.94 190 ALA A N 1
ATOM 1495 C CA . ALA A 1 190 ? -1.504 16.835 0.641 1.00 91.94 190 ALA A CA 1
ATOM 1496 C C . ALA A 1 190 ? -0.698 16.707 1.941 1.00 91.94 190 ALA A C 1
ATOM 1498 O O . ALA A 1 190 ? 0.154 17.550 2.214 1.00 91.94 190 ALA A O 1
ATOM 1499 N N . CYS A 1 191 ? -0.899 15.622 2.695 1.00 90.62 191 CYS A N 1
ATOM 1500 C CA . CYS A 1 191 ? -0.111 15.333 3.892 1.00 90.62 191 CYS A CA 1
ATOM 1501 C C . CYS A 1 191 ? 1.379 15.125 3.565 1.00 90.62 191 CYS A C 1
ATOM 1503 O O . CYS A 1 191 ? 2.237 15.718 4.215 1.00 90.62 191 CYS A O 1
ATOM 1505 N N . ASP A 1 192 ? 1.693 14.354 2.517 1.00 91.81 192 ASP A N 1
ATOM 1506 C CA . ASP A 1 192 ? 3.071 14.144 2.053 1.00 91.81 192 ASP A CA 1
ATOM 1507 C C . ASP A 1 192 ? 3.765 15.469 1.700 1.00 91.81 192 ASP A C 1
ATOM 1509 O O . ASP A 1 192 ? 4.883 15.729 2.142 1.00 91.81 192 ASP A O 1
ATOM 1513 N N . ARG A 1 193 ? 3.077 16.349 0.960 1.00 92.38 193 ARG A N 1
ATOM 1514 C CA . ARG A 1 193 ? 3.589 17.679 0.593 1.00 92.38 193 ARG A CA 1
ATOM 1515 C C . ARG A 1 193 ? 3.765 18.596 1.800 1.00 92.38 193 ARG A C 1
ATOM 1517 O O . ARG A 1 193 ? 4.774 19.288 1.873 1.00 92.38 193 ARG A O 1
ATOM 1524 N N . ALA A 1 194 ? 2.821 18.590 2.740 1.00 91.44 194 ALA A N 1
ATOM 1525 C CA . ALA A 1 194 ? 2.905 19.403 3.950 1.00 91.44 194 ALA A CA 1
ATOM 1526 C C . ALA A 1 194 ? 4.123 19.022 4.807 1.00 91.44 194 ALA A C 1
ATOM 1528 O O . ALA A 1 194 ? 4.834 19.899 5.285 1.00 91.44 194 ALA A O 1
ATOM 1529 N N . LEU A 1 195 ? 4.417 17.723 4.940 1.00 90.38 195 LEU A N 1
ATOM 1530 C CA . LEU A 1 195 ? 5.588 17.247 5.685 1.00 90.38 195 LEU A CA 1
ATOM 1531 C C . LEU A 1 195 ? 6.913 17.614 5.003 1.00 90.38 195 LEU A C 1
ATOM 1533 O O . LEU A 1 195 ? 7.894 17.888 5.692 1.00 90.38 195 LEU A O 1
ATOM 1537 N N . VAL A 1 196 ? 6.948 17.642 3.667 1.00 92.00 196 VAL A N 1
ATOM 1538 C CA . VAL A 1 196 ? 8.110 18.144 2.912 1.00 92.00 196 VAL A CA 1
ATOM 1539 C C . VAL A 1 196 ? 8.281 19.648 3.125 1.00 92.00 196 VAL A C 1
ATOM 1541 O O . VAL A 1 196 ? 9.378 20.094 3.440 1.00 92.00 196 VAL A O 1
ATOM 1544 N N . ALA A 1 197 ? 7.200 20.427 3.009 1.00 92.88 197 ALA A N 1
ATOM 1545 C CA . ALA A 1 197 ? 7.232 21.876 3.214 1.00 92.88 197 ALA A CA 1
ATOM 1546 C C . ALA A 1 197 ? 7.663 22.257 4.641 1.00 92.88 197 ALA A C 1
ATOM 1548 O O . ALA A 1 197 ? 8.362 23.246 4.831 1.00 92.88 197 ALA A O 1
ATOM 1549 N N . ALA A 1 198 ? 7.298 21.441 5.633 1.00 91.12 198 ALA A N 1
ATOM 1550 C CA . ALA A 1 198 ? 7.721 21.592 7.022 1.00 91.12 198 ALA A CA 1
ATOM 1551 C C . ALA A 1 198 ? 9.154 21.088 7.303 1.00 91.12 198 ALA A C 1
ATOM 1553 O O . ALA A 1 198 ? 9.578 21.086 8.456 1.00 91.12 198 ALA A O 1
ATOM 1554 N N . GLY A 1 199 ? 9.888 20.588 6.300 1.00 90.56 199 GLY A N 1
ATOM 1555 C CA . GLY A 1 199 ? 11.241 20.041 6.470 1.00 90.56 199 GLY A CA 1
ATOM 1556 C C . GLY A 1 199 ? 11.307 18.743 7.285 1.00 90.56 199 GLY A C 1
ATOM 1557 O O . GLY A 1 199 ? 12.389 18.284 7.637 1.00 90.56 199 GLY A O 1
ATOM 1558 N N . THR A 1 200 ? 10.162 18.126 7.583 1.00 88.69 200 THR A N 1
ATOM 1559 C CA . THR A 1 200 ? 10.073 16.892 8.376 1.00 88.69 200 THR A CA 1
ATOM 1560 C C . THR A 1 200 ? 10.591 15.677 7.602 1.00 88.69 200 THR A C 1
ATOM 1562 O O . THR A 1 200 ? 11.134 14.734 8.175 1.00 88.69 200 THR A O 1
ATOM 1565 N N . VAL A 1 201 ? 10.420 15.684 6.278 1.00 88.62 201 VAL A N 1
ATOM 1566 C CA . VAL A 1 201 ? 10.934 14.659 5.362 1.00 88.62 201 VAL A CA 1
ATOM 1567 C C . VAL A 1 201 ? 11.576 15.329 4.144 1.00 88.62 201 VAL A C 1
ATOM 1569 O O . VAL A 1 201 ? 11.089 16.366 3.701 1.00 88.62 201 VAL A O 1
ATOM 1572 N N . PRO A 1 202 ? 12.632 14.742 3.551 1.00 89.38 202 PRO A N 1
ATOM 1573 C CA . PRO A 1 202 ? 13.470 15.461 2.585 1.00 89.38 202 PRO A CA 1
ATOM 1574 C C . PRO A 1 202 ? 12.871 15.580 1.176 1.00 89.38 202 PRO A C 1
ATOM 1576 O O . PRO A 1 202 ? 13.234 16.468 0.416 1.00 89.38 202 PRO A O 1
ATOM 1579 N N . THR A 1 203 ? 11.990 14.661 0.782 1.00 90.50 203 THR A N 1
ATOM 1580 C CA . THR A 1 203 ? 11.438 14.591 -0.582 1.00 90.50 203 THR A CA 1
ATOM 1581 C C . THR A 1 203 ? 10.091 13.881 -0.555 1.00 90.50 203 THR A C 1
ATOM 1583 O O . THR A 1 203 ? 9.942 12.962 0.262 1.00 90.50 203 THR A O 1
ATOM 1586 N N . PRO A 1 204 ? 9.106 14.249 -1.398 1.00 89.94 204 PRO A N 1
ATOM 1587 C CA . PRO A 1 204 ? 7.849 13.512 -1.509 1.00 89.94 204 PRO A CA 1
ATOM 1588 C C . PRO A 1 204 ? 8.097 12.072 -1.972 1.00 89.94 204 PRO A C 1
ATOM 1590 O O . PRO A 1 204 ? 9.012 11.801 -2.745 1.00 89.94 204 PRO A O 1
ATOM 1593 N N . ILE A 1 205 ? 7.268 11.123 -1.535 1.00 88.31 205 ILE A N 1
ATOM 1594 C CA . ILE A 1 205 ? 7.373 9.715 -1.979 1.00 88.31 205 ILE A CA 1
ATOM 1595 C C . ILE A 1 205 ? 6.179 9.281 -2.819 1.00 88.31 205 ILE A C 1
ATOM 1597 O O . ILE A 1 205 ? 6.276 8.301 -3.561 1.00 88.31 205 ILE A O 1
ATOM 1601 N N . LEU A 1 206 ? 5.073 10.021 -2.756 1.00 88.56 206 LEU A N 1
ATOM 1602 C CA . LEU A 1 206 ? 3.863 9.714 -3.503 1.00 88.56 206 LEU A CA 1
ATOM 1603 C C . LEU A 1 206 ? 3.922 10.323 -4.906 1.00 88.56 206 LEU A C 1
ATOM 1605 O O . LEU A 1 206 ? 4.313 11.470 -5.098 1.00 88.56 206 LEU A O 1
ATOM 1609 N N . GLY A 1 207 ? 3.579 9.514 -5.910 1.00 86.94 207 GLY A N 1
ATOM 1610 C CA . GLY A 1 207 ? 3.327 10.003 -7.268 1.00 86.94 207 GLY A CA 1
ATOM 1611 C C . GLY A 1 207 ? 1.881 10.472 -7.438 1.00 86.94 207 GLY A C 1
ATOM 1612 O O . GLY A 1 207 ? 1.119 10.476 -6.479 1.00 86.94 207 GLY A O 1
ATOM 1613 N N . ALA A 1 208 ? 1.487 10.771 -8.677 1.00 84.88 208 ALA A N 1
ATOM 1614 C CA . ALA A 1 208 ? 0.139 11.238 -9.029 1.00 84.88 208 ALA A CA 1
ATOM 1615 C C . ALA A 1 208 ? -0.983 10.195 -8.831 1.00 84.88 208 ALA A C 1
ATOM 1617 O O . ALA A 1 208 ? -2.158 10.502 -9.006 1.00 84.88 208 ALA A O 1
ATOM 1618 N N . GLY A 1 209 ? -0.636 8.943 -8.509 1.00 83.75 209 GLY A N 1
ATOM 1619 C CA . GLY A 1 209 ? -1.616 7.895 -8.225 1.00 83.75 209 GLY A CA 1
ATOM 1620 C C . GLY A 1 209 ? -2.518 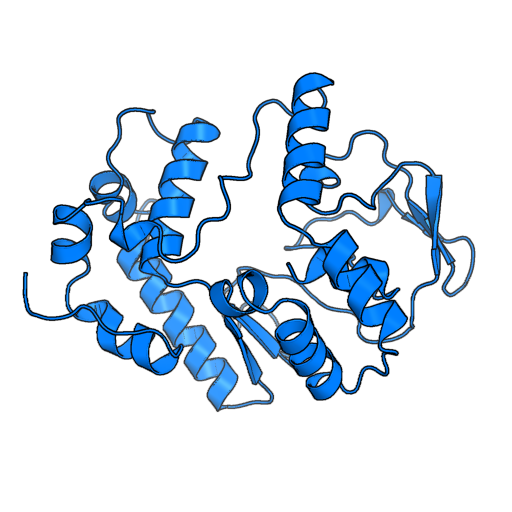7.552 -9.412 1.00 83.75 209 GLY A C 1
ATOM 1621 O O . GLY A 1 209 ? -3.670 7.179 -9.188 1.00 83.75 209 GLY A O 1
ATOM 1622 N N . LEU A 1 210 ? -2.000 7.702 -10.633 1.00 86.94 210 LEU A N 1
ATOM 1623 C CA . LEU A 1 210 ? -2.685 7.348 -11.871 1.00 86.94 210 LEU A CA 1
ATOM 1624 C C . LEU A 1 210 ? -2.895 5.834 -11.969 1.00 86.94 210 LEU A C 1
ATOM 1626 O O . LEU A 1 210 ? -2.077 5.049 -11.487 1.00 86.94 210 LEU A O 1
ATOM 1630 N N . VAL A 1 211 ? -3.995 5.462 -12.614 1.00 88.94 211 VAL A N 1
ATOM 1631 C CA . VAL A 1 211 ? -4.353 4.089 -12.972 1.00 88.94 211 VAL A CA 1
ATOM 1632 C C . VAL A 1 211 ? -4.047 3.898 -14.454 1.00 88.94 211 VAL A C 1
ATOM 1634 O O . VAL A 1 211 ? -4.427 4.746 -15.260 1.00 88.94 211 VAL A O 1
ATOM 1637 N N . TYR A 1 212 ? -3.352 2.811 -14.796 1.00 86.62 212 TYR A N 1
ATOM 1638 C CA . TYR A 1 212 ? -2.897 2.520 -16.161 1.00 86.62 212 TYR A CA 1
ATOM 1639 C C . TYR A 1 212 ? -2.048 3.649 -16.763 1.00 86.62 212 TYR A C 1
ATOM 1641 O O . TYR A 1 212 ? -2.146 3.956 -17.952 1.00 86.62 212 TYR A O 1
ATOM 1649 N N . GLY A 1 213 ? -1.195 4.269 -15.941 1.00 82.56 213 GLY A N 1
ATOM 1650 C CA . GLY A 1 213 ? -0.230 5.270 -16.404 1.00 82.56 213 GLY A CA 1
ATOM 1651 C C . GLY A 1 213 ? 0.695 4.716 -17.491 1.00 82.56 213 GLY A C 1
ATOM 1652 O O . GLY A 1 213 ? 1.031 5.429 -18.431 1.00 82.56 213 GLY A O 1
ATOM 1653 N N . TRP A 1 214 ? 0.995 3.418 -17.430 1.00 79.25 214 TRP A N 1
ATOM 1654 C CA . TRP A 1 214 ? 1.779 2.682 -18.416 1.00 79.25 214 TRP A CA 1
ATOM 1655 C C . TRP A 1 214 ? 1.206 2.740 -19.842 1.00 79.25 214 TRP A C 1
ATOM 1657 O O . TRP A 1 214 ? 1.977 2.685 -20.793 1.00 79.25 214 TRP A O 1
ATOM 1667 N N . LYS A 1 215 ? -0.120 2.896 -20.011 1.00 79.00 215 LYS A N 1
ATOM 1668 C CA . LYS A 1 215 ? -0.743 3.069 -21.339 1.00 79.00 215 LYS A CA 1
ATOM 1669 C C . LYS A 1 215 ? -0.424 4.445 -21.950 1.00 79.00 215 LYS A C 1
ATOM 1671 O O . LYS A 1 215 ? -0.515 4.611 -23.159 1.00 79.00 215 LYS A O 1
ATOM 1676 N N . ARG A 1 216 ? -0.082 5.439 -21.119 1.00 71.56 216 ARG A N 1
ATOM 1677 C CA . ARG A 1 216 ? 0.243 6.821 -21.531 1.00 71.56 216 ARG A CA 1
ATOM 1678 C C . ARG A 1 216 ? 1.747 7.054 -21.621 1.00 71.56 216 ARG A C 1
ATOM 1680 O O . ARG A 1 216 ? 2.208 7.793 -22.484 1.00 71.56 216 ARG A O 1
ATOM 1687 N N . GLU A 1 217 ? 2.500 6.451 -20.709 1.00 65.50 217 GLU A N 1
ATOM 1688 C CA . GLU A 1 217 ? 3.957 6.470 -20.707 1.00 65.50 217 GLU A CA 1
ATOM 1689 C C . GLU A 1 217 ? 4.449 5.427 -21.714 1.00 65.50 217 GLU A C 1
ATOM 1691 O O . GLU A 1 217 ? 4.597 4.243 -21.406 1.00 65.50 217 GLU A O 1
ATOM 1696 N N . ALA A 1 218 ? 4.655 5.876 -22.952 1.00 54.47 218 ALA A N 1
ATOM 1697 C CA . ALA A 1 218 ? 5.155 5.068 -24.056 1.00 54.47 218 ALA A CA 1
ATOM 1698 C C . ALA A 1 218 ? 6.636 4.686 -23.860 1.00 54.47 218 ALA A C 1
ATOM 1700 O O . ALA A 1 218 ? 7.496 5.064 -24.647 1.00 54.47 218 ALA A O 1
ATOM 1701 N N . ASP A 1 219 ? 6.960 3.908 -22.825 1.00 70.44 219 ASP A N 1
ATOM 1702 C CA . ASP A 1 219 ? 8.201 3.130 -22.809 1.00 70.44 219 ASP A CA 1
ATOM 1703 C C . ASP A 1 219 ? 7.946 1.837 -23.598 1.00 70.44 219 ASP A C 1
ATOM 1705 O O . ASP A 1 219 ? 7.878 0.737 -23.051 1.00 70.44 219 ASP A O 1
ATOM 1709 N N . ALA A 1 220 ? 7.722 1.988 -24.911 1.00 71.31 220 ALA A N 1
ATOM 1710 C CA . ALA A 1 220 ? 7.478 0.873 -25.829 1.00 71.31 220 ALA A CA 1
ATOM 1711 C C . ALA A 1 220 ? 8.589 -0.184 -25.725 1.00 71.31 220 ALA A C 1
ATOM 1713 O O . ALA A 1 220 ? 8.331 -1.380 -25.842 1.00 71.31 220 ALA A O 1
ATOM 1714 N N . GLN A 1 221 ? 9.812 0.254 -25.407 1.00 75.94 221 GLN A N 1
ATOM 1715 C CA . GLN A 1 221 ? 10.942 -0.621 -25.142 1.00 75.94 221 GLN A CA 1
ATOM 1716 C C . GLN A 1 221 ? 10.737 -1.464 -23.875 1.00 75.94 221 GLN A C 1
ATOM 1718 O O . GLN A 1 221 ? 10.987 -2.671 -23.914 1.00 75.94 221 GLN A O 1
ATOM 1723 N N . LEU A 1 222 ? 10.242 -0.889 -22.773 1.00 81.50 222 LEU A N 1
ATOM 1724 C CA . LEU A 1 222 ? 9.915 -1.644 -21.558 1.00 81.50 222 LEU A CA 1
ATOM 1725 C C . LEU A 1 222 ? 8.833 -2.681 -21.843 1.00 81.50 222 LEU A C 1
ATOM 1727 O O . LEU A 1 222 ? 8.942 -3.823 -21.400 1.00 81.50 222 LEU A O 1
ATOM 1731 N N . TRP A 1 223 ? 7.801 -2.300 -22.592 1.00 77.81 223 TRP A N 1
ATOM 1732 C CA . TRP A 1 223 ? 6.673 -3.184 -22.879 1.00 77.81 223 TRP A CA 1
ATOM 1733 C C . TRP A 1 223 ? 7.060 -4.314 -23.830 1.00 77.81 223 TRP A C 1
ATOM 1735 O O . TRP A 1 223 ? 6.740 -5.469 -23.545 1.00 77.81 223 TRP A O 1
ATOM 1745 N N . ALA A 1 224 ? 7.861 -4.026 -24.858 1.00 75.88 224 ALA A N 1
ATOM 1746 C CA . ALA A 1 224 ? 8.486 -5.046 -25.697 1.00 75.88 224 ALA A CA 1
ATOM 1747 C C . ALA A 1 224 ? 9.387 -5.990 -24.877 1.00 75.88 224 ALA A C 1
ATOM 1749 O O . ALA A 1 224 ? 9.380 -7.201 -25.088 1.00 75.88 224 ALA A O 1
ATOM 1750 N N . THR A 1 225 ? 10.115 -5.451 -23.894 1.00 79.38 225 THR A N 1
ATOM 1751 C CA . THR A 1 225 ? 11.028 -6.215 -23.027 1.00 79.38 225 THR A CA 1
ATOM 1752 C C . THR A 1 225 ? 10.293 -7.125 -22.043 1.00 79.38 225 THR A C 1
ATOM 1754 O O . THR A 1 225 ? 10.713 -8.258 -21.805 1.00 79.38 225 THR A O 1
ATOM 1757 N N . ILE A 1 226 ? 9.205 -6.648 -21.433 1.00 82.50 226 ILE A N 1
ATOM 1758 C CA . ILE A 1 226 ? 8.353 -7.481 -20.574 1.00 82.50 226 ILE A CA 1
ATOM 1759 C C . ILE A 1 226 ? 7.680 -8.563 -21.426 1.00 82.50 226 ILE A C 1
ATOM 1761 O O . ILE A 1 226 ? 7.606 -9.724 -21.008 1.00 82.50 226 ILE A O 1
ATOM 1765 N N . GLY A 1 227 ? 7.231 -8.182 -22.626 1.00 71.94 227 GLY A N 1
ATOM 1766 C CA . GLY A 1 227 ? 6.579 -9.050 -23.594 1.00 71.94 227 GLY A CA 1
ATOM 1767 C C . GLY A 1 227 ? 5.378 -9.795 -23.006 1.00 71.94 227 GLY A C 1
ATOM 1768 O O . GLY A 1 227 ? 4.796 -9.415 -21.988 1.00 71.94 227 GLY A O 1
ATOM 1769 N N . ARG A 1 228 ? 5.054 -10.946 -23.604 1.00 75.69 228 ARG A N 1
ATOM 1770 C CA . ARG A 1 228 ? 3.939 -11.808 -23.169 1.00 75.69 228 ARG A CA 1
ATOM 1771 C C . ARG A 1 228 ? 4.151 -12.496 -21.816 1.00 75.69 228 ARG A C 1
ATOM 1773 O O . ARG A 1 228 ? 3.257 -13.177 -21.315 1.00 75.69 228 ARG A O 1
ATOM 1780 N N . ARG A 1 229 ? 5.324 -12.332 -21.184 1.00 76.38 229 ARG A N 1
ATOM 1781 C CA . ARG A 1 229 ? 5.654 -12.961 -19.890 1.00 76.38 229 ARG A CA 1
ATOM 1782 C C . ARG A 1 229 ? 4.658 -12.577 -18.800 1.00 76.38 229 ARG A C 1
ATOM 1784 O O . ARG A 1 229 ? 4.435 -13.348 -17.868 1.00 76.38 229 ARG A O 1
ATOM 1791 N N . TYR A 1 230 ? 4.089 -11.382 -18.905 1.00 87.31 230 TYR A N 1
ATOM 1792 C CA . TYR A 1 230 ? 3.142 -10.869 -17.931 1.00 87.31 230 TYR A CA 1
ATOM 1793 C C . TYR A 1 230 ? 1.691 -11.163 -18.306 1.00 87.31 230 TYR A C 1
ATOM 1795 O O . TYR A 1 230 ? 0.851 -11.056 -17.430 1.00 87.31 230 TYR A O 1
ATOM 1803 N N . ASP A 1 231 ? 1.368 -11.623 -19.518 1.00 87.44 231 ASP A N 1
ATOM 1804 C CA . ASP A 1 231 ? -0.030 -11.822 -19.937 1.00 87.44 231 ASP A CA 1
ATOM 1805 C C . ASP A 1 231 ? -0.766 -12.851 -19.081 1.00 87.44 231 ASP A C 1
ATOM 1807 O O . ASP A 1 231 ? -1.933 -12.671 -18.731 1.00 87.44 231 ASP A O 1
ATOM 1811 N N . VAL A 1 232 ? -0.093 -13.949 -18.729 1.00 87.56 232 VAL A N 1
ATOM 1812 C CA . VAL A 1 232 ? -0.671 -14.972 -17.845 1.00 87.56 232 VAL A CA 1
ATOM 1813 C C . VAL A 1 232 ? -0.885 -14.402 -16.443 1.00 87.56 232 VAL A C 1
ATOM 1815 O O . VAL A 1 232 ? -1.954 -14.593 -15.869 1.00 87.56 232 VAL A O 1
ATOM 1818 N N . LEU A 1 233 ? 0.096 -13.661 -15.915 1.00 91.12 233 LEU A N 1
ATOM 1819 C CA . LEU A 1 233 ? -0.000 -13.031 -14.595 1.00 91.12 233 LEU A CA 1
ATOM 1820 C C . LEU A 1 233 ? -1.087 -11.954 -14.563 1.00 91.12 233 LEU A C 1
ATOM 1822 O O . LEU A 1 233 ? -1.893 -11.935 -13.643 1.00 91.12 233 LEU A O 1
ATOM 1826 N N . CYS A 1 234 ? -1.144 -11.089 -15.574 1.00 91.44 234 CYS A N 1
ATOM 1827 C CA . CYS A 1 234 ? -2.163 -10.062 -15.723 1.00 91.44 234 CYS A CA 1
ATOM 1828 C C . CYS A 1 234 ? -3.550 -10.696 -15.730 1.00 91.44 234 CYS A C 1
ATOM 1830 O O . CYS A 1 234 ? -4.360 -10.326 -14.888 1.00 91.44 234 CYS A O 1
ATOM 1832 N N . ARG A 1 235 ? -3.789 -11.724 -16.557 1.00 91.31 235 ARG A N 1
ATOM 1833 C CA . ARG A 1 235 ? -5.072 -12.444 -16.568 1.00 91.31 235 ARG A CA 1
ATOM 1834 C C . ARG A 1 235 ? -5.427 -13.039 -15.206 1.00 91.31 235 ARG A C 1
ATOM 1836 O O . ARG A 1 235 ? -6.548 -12.861 -14.745 1.00 91.31 235 ARG A O 1
ATOM 1843 N N . GLN A 1 236 ? -4.477 -13.688 -14.531 1.00 92.38 236 GLN A N 1
ATOM 1844 C CA . GLN A 1 236 ? -4.693 -14.255 -13.190 1.00 92.38 236 GLN A CA 1
ATOM 1845 C C . GLN A 1 236 ? -5.003 -13.192 -12.127 1.00 92.38 236 GLN A C 1
ATOM 1847 O O . GLN A 1 236 ? -5.736 -13.464 -11.182 1.00 92.38 236 GLN A O 1
ATOM 1852 N N . LEU A 1 237 ? -4.461 -11.986 -12.283 1.00 93.75 237 LEU A N 1
ATOM 1853 C CA . LEU A 1 237 ? -4.722 -10.841 -11.412 1.00 93.75 237 LEU A CA 1
ATOM 1854 C C . LEU A 1 237 ? -5.955 -10.030 -11.847 1.00 93.75 237 LEU A C 1
ATOM 1856 O O . LEU A 1 237 ? -6.278 -9.038 -11.198 1.00 93.75 237 LEU A O 1
ATOM 1860 N N . GLY A 1 238 ? -6.633 -10.428 -12.929 1.00 92.44 238 GLY A N 1
ATOM 1861 C CA . GLY A 1 238 ? -7.803 -9.747 -13.483 1.00 92.44 238 GLY A CA 1
ATOM 1862 C C . GLY A 1 238 ? -7.494 -8.521 -14.350 1.00 92.44 238 GLY A C 1
ATOM 1863 O O . GLY A 1 238 ? -8.381 -7.705 -14.564 1.00 92.44 238 GLY A O 1
ATOM 1864 N N . TYR A 1 239 ? -6.266 -8.331 -14.826 1.00 90.75 239 TYR A N 1
ATOM 1865 C CA . TYR A 1 239 ? -5.900 -7.262 -15.763 1.00 90.75 239 TYR A CA 1
ATOM 1866 C C . TYR A 1 239 ? -5.961 -7.725 -17.223 1.00 90.75 239 TYR A C 1
ATOM 1868 O O . TYR A 1 239 ? -5.733 -8.897 -17.530 1.00 90.75 239 TYR A O 1
ATOM 1876 N N . GLU A 1 240 ? -6.188 -6.772 -18.128 1.00 83.38 240 GLU A N 1
ATOM 1877 C CA . GLU A 1 240 ? -6.065 -6.982 -19.573 1.00 83.38 240 GLU A CA 1
ATOM 1878 C C . GLU A 1 240 ? -4.617 -7.371 -19.944 1.00 83.38 240 GLU A C 1
ATOM 1880 O O . GLU A 1 240 ? -3.668 -6.748 -19.432 1.00 83.38 240 GLU A O 1
ATOM 1885 N N . PRO A 1 241 ? -4.419 -8.376 -20.822 1.00 77.31 241 PRO A N 1
ATOM 1886 C CA . PRO A 1 241 ? -3.108 -8.682 -21.394 1.00 77.31 241 PRO A CA 1
ATOM 1887 C C . PRO A 1 241 ? -2.601 -7.524 -22.273 1.00 77.31 241 PRO A C 1
ATOM 1889 O O . PRO A 1 241 ? -3.285 -6.517 -22.454 1.00 77.31 241 PRO A O 1
ATOM 1892 N N . ILE A 1 242 ? -1.369 -7.615 -22.775 1.00 69.00 242 ILE A N 1
ATOM 1893 C CA . ILE A 1 242 ? -0.894 -6.672 -23.796 1.00 69.00 242 ILE A CA 1
ATOM 1894 C C . ILE A 1 242 ? -1.573 -7.051 -25.119 1.00 69.00 242 ILE A C 1
ATOM 1896 O O . ILE A 1 242 ? -1.405 -8.177 -25.587 1.00 69.00 242 ILE A O 1
ATOM 1900 N N . ASP A 1 243 ? -2.345 -6.138 -25.715 1.00 63.84 243 ASP A N 1
ATOM 1901 C CA . ASP A 1 243 ? -2.874 -6.347 -27.065 1.00 63.84 243 ASP A CA 1
ATOM 1902 C C . ASP A 1 243 ? -1.700 -6.528 -28.032 1.00 63.84 243 ASP A C 1
ATOM 1904 O O . ASP A 1 243 ? -0.796 -5.698 -28.099 1.00 63.84 243 ASP A O 1
ATOM 1908 N N . ALA A 1 244 ? -1.704 -7.623 -28.793 1.00 46.56 244 ALA A N 1
ATOM 1909 C CA . ALA A 1 244 ? -0.652 -7.945 -29.760 1.00 46.56 244 ALA A CA 1
ATOM 1910 C C . ALA A 1 244 ? -0.691 -7.063 -31.032 1.00 46.56 244 ALA A C 1
ATOM 1912 O O . ALA A 1 244 ? -0.088 -7.424 -32.039 1.00 46.56 244 ALA A O 1
ATOM 1913 N N . GLY A 1 245 ? -1.426 -5.948 -31.005 1.00 44.56 245 GLY A N 1
ATOM 1914 C CA . GLY A 1 245 ? -1.648 -5.054 -32.138 1.00 44.56 245 GLY A CA 1
ATOM 1915 C C . GLY A 1 245 ? -1.140 -3.647 -31.850 1.00 44.56 245 GLY A C 1
ATOM 1916 O O . GLY A 1 245 ? -1.917 -2.783 -31.449 1.00 44.56 245 GLY A O 1
ATOM 1917 N N . GLY A 1 246 ? 0.158 -3.445 -32.065 1.00 36.81 246 GLY A N 1
ATOM 1918 C CA . GLY A 1 246 ? 0.846 -2.157 -32.062 1.00 36.81 246 GLY A CA 1
ATOM 1919 C C . GLY A 1 246 ? 2.218 -2.311 -32.689 1.00 36.81 246 GLY A C 1
ATOM 1920 O O . GLY A 1 246 ? 3.052 -2.989 -32.051 1.00 36.81 246 GLY A O 1
#

Secondary structure (DSSP, 8-state):
-HHHHHHHTT----SGGG---GGGEEESSSSEEEE--TT-TTTTT-TT--TT-EEE--SS-------SPTTSS---S-EEEEE--HHHHHHHHHHHHHHTTSS-TT--HHHHHHSBSSTTPPBHHHHHHHHHHHHHHHHHTSSEEEEEHHHHHH-HHHHHHHHHHHTT----HHHHHHHHHHT-HHHHHHHHHHHHHTTSSSS-------SSGGGTS--HHHHHHHGGGGHHHHHHTT-----S--

Radius of gyration: 19.01 Å; chains: 1; bounding box: 47×45×60 Å

pLDDT: mean 88.65, std 9.1, range [36.81, 97.44]

Foldseek 3Di:
DPQQLCQLLQADDACAANDHLVVQWDDPDPFKIFGADDLDPCCLQHVQSHHRDIGGHDPDDHDYHHPDAPPPDDPDDAEEAEDELVLVVLVLVVCLCCQVVVDPVPQDSLNQQCDAPDVVHGGNLVVVLVRLVRVLVVVVVDNYHYQYLQCCQPPVLVSVVVVCVSRVHDDDPVSSVSSSVSNDPVSSQVSQVVSCVVVSDVGRRDDPSDHPVVVVPPPVVNDVVSDQVCCVVCVSSVHHGPPPPD